Protein AF-0000000084548505 (afdb_homodimer)

Structure (mmCIF, N/CA/C/O backbone):
data_AF-0000000084548505-model_v1
#
loop_
_entity.id
_entity.type
_entity.pdbx_description
1 polymer 'Uncharacterized protein'
#
loop_
_atom_site.group_PDB
_atom_site.id
_atom_site.type_symbol
_atom_site.label_atom_id
_atom_site.label_alt_id
_atom_site.label_comp_id
_atom_site.label_asym_id
_atom_site.label_entity_id
_atom_site.label_seq_id
_atom_site.pdbx_PDB_ins_code
_atom_site.Cartn_x
_atom_site.Cartn_y
_atom_site.Cartn_z
_atom_site.occupancy
_atom_site.B_iso_or_equiv
_atom_site.auth_seq_id
_atom_site.auth_comp_id
_atom_site.auth_asym_id
_atom_site.auth_atom_id
_atom_site.pdbx_PDB_model_num
ATOM 1 N N . MET A 1 1 ? -18.328 -6.297 -13.156 1 66.75 1 MET A N 1
ATOM 2 C CA . MET A 1 1 ? -18.672 -6.797 -11.828 1 66.75 1 MET A CA 1
ATOM 3 C C . MET A 1 1 ? -17.453 -7.422 -11.156 1 66.75 1 MET A C 1
ATOM 5 O O . MET A 1 1 ? -16.625 -8.047 -11.812 1 66.75 1 MET A O 1
ATOM 9 N N . LYS A 1 2 ? -17.312 -7.191 -9.812 1 78.69 2 LYS A N 1
ATOM 10 C CA . LYS A 1 2 ? -16.234 -7.789 -9.008 1 78.69 2 LYS A CA 1
ATOM 11 C C . LYS A 1 2 ? -16.438 -9.297 -8.859 1 78.69 2 LYS A C 1
ATOM 13 O O . LYS A 1 2 ? -17.562 -9.758 -8.664 1 78.69 2 LYS A O 1
ATOM 18 N N . PRO A 1 3 ? -15.281 -10.008 -9.07 1 87.12 3 PRO A N 1
ATOM 19 C CA . PRO A 1 3 ? -15.414 -11.445 -8.828 1 87.12 3 PRO A CA 1
ATOM 20 C C . PRO A 1 3 ? -15.727 -11.766 -7.367 1 87.12 3 PRO A C 1
ATOM 22 O O . PRO A 1 3 ? -15.414 -10.977 -6.477 1 87.12 3 PRO A O 1
ATOM 25 N N . THR A 1 4 ? -16.391 -12.867 -7.176 1 84.88 4 THR A N 1
ATOM 26 C CA . THR A 1 4 ? -16.609 -13.359 -5.82 1 84.88 4 THR A CA 1
ATOM 27 C C . THR A 1 4 ? -15.406 -14.172 -5.348 1 84.88 4 THR A C 1
ATOM 29 O O . THR A 1 4 ? -14.578 -14.602 -6.16 1 84.88 4 THR A O 1
ATOM 32 N N . GLU A 1 5 ? -15.344 -14.242 -3.975 1 81.75 5 GLU A N 1
ATOM 33 C CA . GLU A 1 5 ? -14.305 -15.094 -3.398 1 81.75 5 GLU A CA 1
ATOM 34 C C . GLU A 1 5 ? -14.336 -16.5 -4.004 1 81.75 5 GLU A C 1
ATOM 36 O O . GLU A 1 5 ? -13.297 -17.047 -4.344 1 81.75 5 GLU A O 1
ATOM 41 N N . LYS A 1 6 ? -15.453 -1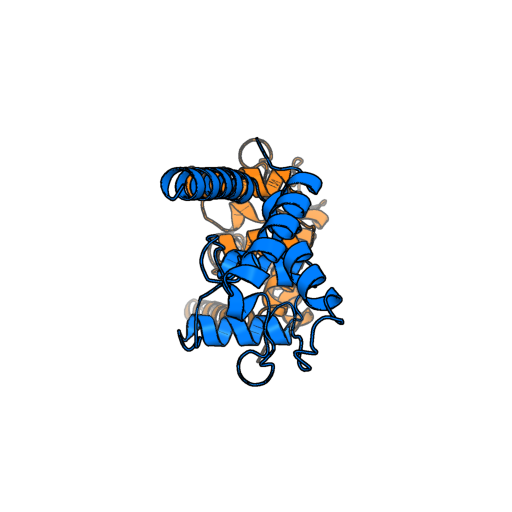7.031 -4.18 1 84.88 6 LYS A N 1
ATOM 42 C CA . LYS A 1 6 ? -15.625 -18.375 -4.715 1 84.88 6 LYS A CA 1
ATOM 43 C C . LYS A 1 6 ? -15.133 -18.469 -6.156 1 84.88 6 LYS A C 1
ATOM 45 O O . LYS A 1 6 ? -14.531 -19.469 -6.555 1 84.88 6 LYS A O 1
ATOM 50 N N . GLN A 1 7 ? -15.383 -17.438 -6.934 1 85.69 7 GLN A N 1
ATOM 51 C CA . GLN A 1 7 ? -14.938 -17.422 -8.32 1 85.69 7 GLN A CA 1
ATOM 52 C C . GLN A 1 7 ? -13.414 -17.438 -8.414 1 85.69 7 GLN A C 1
ATOM 54 O O . GLN A 1 7 ? -12.852 -18.125 -9.266 1 85.69 7 GLN A O 1
ATOM 59 N N . ILE A 1 8 ? -12.844 -16.641 -7.543 1 80.31 8 ILE A N 1
ATOM 60 C CA . ILE A 1 8 ? -11.391 -16.609 -7.527 1 80.31 8 ILE A CA 1
ATOM 61 C C . ILE A 1 8 ? -10.844 -17.969 -7.109 1 80.31 8 ILE A C 1
ATOM 63 O O . ILE A 1 8 ? -9.961 -18.516 -7.77 1 80.31 8 ILE A O 1
ATOM 67 N N . GLN A 1 9 ? -11.422 -18.531 -6.043 1 77.56 9 GLN A N 1
ATOM 68 C CA . GLN A 1 9 ? -10.984 -19.828 -5.551 1 77.56 9 GLN A CA 1
ATOM 69 C C . GLN A 1 9 ? -11.164 -20.906 -6.617 1 77.56 9 GLN A C 1
ATOM 71 O O . GLN A 1 9 ? -10.273 -21.75 -6.812 1 77.56 9 GLN A O 1
ATOM 76 N N . ASP A 1 10 ? -12.25 -20.906 -7.223 1 82.62 10 ASP A N 1
ATOM 77 C CA . ASP A 1 10 ? -12.531 -21.875 -8.266 1 82.62 10 ASP A CA 1
ATOM 78 C C . ASP A 1 10 ? -11.523 -21.781 -9.406 1 82.62 10 ASP A C 1
ATOM 80 O O . ASP A 1 10 ? -11.008 -22.781 -9.883 1 82.62 10 ASP A O 1
ATOM 84 N N . PHE A 1 11 ? -11.312 -20.594 -9.805 1 79.19 11 PHE A N 1
ATOM 85 C CA . PHE A 1 11 ? -10.383 -20.359 -10.906 1 79.19 11 PHE A CA 1
ATOM 86 C C . PHE A 1 11 ? -8.984 -20.828 -10.531 1 79.19 11 PHE A C 1
ATOM 88 O O . PHE A 1 11 ? -8.312 -21.484 -11.336 1 79.19 11 PHE A O 1
ATOM 95 N N . VAL A 1 12 ? -8.586 -20.5 -9.391 1 72.44 12 VAL A N 1
ATOM 96 C CA . VAL A 1 12 ? -7.258 -20.875 -8.922 1 72.44 12 VAL A CA 1
ATOM 97 C C . VAL A 1 12 ? -7.145 -22.406 -8.852 1 72.44 12 VAL A C 1
ATOM 99 O O . VAL A 1 12 ? -6.117 -22.969 -9.227 1 72.44 12 VAL A O 1
ATOM 102 N N . THR A 1 13 ? -8.164 -23.016 -8.305 1 74.31 13 THR A N 1
ATOM 103 C CA . THR A 1 13 ? -8.18 -24.469 -8.227 1 74.31 13 THR A CA 1
ATOM 104 C C . THR A 1 13 ? -8.07 -25.094 -9.617 1 74.31 13 THR A C 1
ATOM 106 O O . THR A 1 13 ? -7.281 -26.016 -9.828 1 74.31 13 THR A O 1
ATOM 109 N N . GLU A 1 14 ? -8.82 -24.609 -10.469 1 74.94 14 GLU A N 1
ATOM 110 C CA . GLU A 1 14 ? -8.789 -25.094 -11.844 1 74.94 14 GLU A CA 1
ATOM 111 C C . GLU A 1 14 ? -7.426 -24.859 -12.484 1 74.94 14 GLU A C 1
ATOM 113 O O . GLU A 1 14 ? -6.898 -25.734 -13.172 1 74.94 14 GLU A O 1
ATOM 118 N N . TRP A 1 15 ? -6.996 -23.781 -12.25 1 70.44 15 TRP A N 1
ATOM 119 C CA . TRP A 1 15 ? -5.707 -23.422 -12.828 1 70.44 15 TRP A CA 1
ATOM 120 C C . TRP A 1 15 ? -4.586 -24.266 -12.242 1 70.44 15 TRP A C 1
ATOM 122 O O . TRP A 1 15 ? -3.664 -24.672 -12.953 1 70.44 15 TRP A O 1
ATOM 132 N N . ARG A 1 16 ? -4.59 -24.438 -10.969 1 70.06 16 ARG A N 1
ATOM 133 C CA . ARG A 1 16 ? -3.604 -25.297 -10.328 1 70.06 16 ARG A CA 1
ATOM 134 C C . ARG A 1 16 ? -3.564 -26.672 -10.992 1 70.06 16 ARG A C 1
ATOM 136 O O . ARG A 1 16 ? -2.49 -27.25 -11.172 1 70.06 16 ARG A O 1
ATOM 143 N N . GLU A 1 17 ? -4.707 -27.094 -11.234 1 70.31 17 GLU A N 1
ATOM 144 C CA . GLU A 1 17 ? -4.789 -28.391 -11.914 1 70.31 17 GLU A CA 1
ATOM 145 C C . GLU A 1 17 ? -4.125 -28.344 -13.281 1 70.31 17 GLU A C 1
ATOM 147 O O . GLU A 1 17 ? -3.395 -29.25 -13.664 1 70.31 17 GLU A O 1
ATOM 152 N N . THR A 1 18 ? -4.352 -27.219 -13.922 1 69.12 18 THR A N 1
ATOM 153 C CA . THR A 1 18 ? -3.75 -27.031 -15.242 1 69.12 18 THR A CA 1
ATOM 154 C C . THR A 1 18 ? -2.244 -26.812 -15.117 1 69.12 18 THR A C 1
ATOM 156 O O . THR A 1 18 ? -1.473 -27.328 -15.938 1 69.12 18 THR A O 1
ATOM 159 N N . GLU A 1 19 ? -1.88 -26.047 -14.133 1 63.81 19 GLU A N 1
ATOM 160 C CA . GLU A 1 19 ? -0.465 -25.812 -13.867 1 63.81 19 GLU A CA 1
ATOM 161 C C . GLU A 1 19 ? 0.286 -27.125 -13.641 1 63.81 19 GLU A C 1
ATOM 163 O O . GLU A 1 19 ? 1.412 -27.281 -14.109 1 63.81 19 GLU A O 1
ATOM 168 N N . ARG A 1 20 ? -0.275 -27.859 -12.812 1 62.19 20 ARG A N 1
ATOM 169 C CA . ARG A 1 20 ? 0.33 -29.172 -12.547 1 62.19 20 ARG A CA 1
ATOM 170 C C . ARG A 1 20 ? 0.576 -29.938 -13.844 1 62.19 20 ARG A C 1
ATOM 172 O O . ARG A 1 20 ? 1.588 -30.625 -13.977 1 62.19 20 ARG A O 1
ATOM 179 N N . GLU A 1 21 ? -0.29 -29.578 -14.758 1 61.72 21 GLU A N 1
ATOM 180 C CA . GLU A 1 21 ? -0.151 -30.281 -16.031 1 61.72 21 GLU A CA 1
ATOM 181 C C . GLU A 1 21 ? 0.824 -29.547 -16.953 1 61.72 21 GLU A C 1
ATOM 183 O O . GLU A 1 21 ? 1.624 -30.188 -17.641 1 61.72 21 GLU A O 1
ATOM 188 N N . LEU A 1 22 ? 0.765 -28.266 -16.906 1 62.84 22 LEU A N 1
ATOM 189 C CA . LEU A 1 22 ? 1.525 -27.484 -17.875 1 62.84 22 LEU A CA 1
ATOM 190 C C . LEU A 1 22 ? 2.801 -26.938 -17.25 1 62.84 22 LEU A C 1
ATOM 192 O O . LEU A 1 22 ? 3.732 -26.547 -17.953 1 62.84 22 LEU A O 1
ATOM 196 N N . GLY A 1 23 ? 2.922 -27.031 -15.914 1 61.12 23 GLY A N 1
ATOM 197 C CA . GLY A 1 23 ? 4.102 -26.562 -15.203 1 61.12 23 GLY A CA 1
ATOM 198 C C . GLY A 1 23 ? 4.152 -25.047 -15.07 1 61.12 23 GLY A C 1
ATOM 199 O O . GLY A 1 23 ? 5.215 -24.484 -14.812 1 61.12 23 GLY A O 1
ATOM 200 N N . GLU A 1 24 ? 3.08 -24.219 -15.406 1 62.66 24 GLU A N 1
ATOM 201 C CA . GLU A 1 24 ? 3.141 -22.766 -15.344 1 62.66 24 GLU A CA 1
ATOM 202 C C . GLU A 1 24 ? 2.252 -22.219 -14.234 1 62.66 24 GLU A C 1
ATOM 204 O O . GLU A 1 24 ? 1.06 -22.531 -14.18 1 62.66 24 GLU A O 1
ATOM 209 N N . SER A 1 25 ? 2.869 -21.516 -13.344 1 66.88 25 SER A N 1
ATOM 210 C CA . SER A 1 25 ? 2.15 -20.938 -12.211 1 66.88 25 SER A CA 1
ATOM 211 C C . SER A 1 25 ? 1.354 -19.703 -12.625 1 66.88 25 SER A C 1
ATOM 213 O O . SER A 1 25 ? 1.779 -18.953 -13.5 1 66.88 25 SER A O 1
ATOM 215 N N . ILE A 1 26 ? 0.119 -19.484 -12.117 1 68.12 26 ILE A N 1
ATOM 216 C CA . ILE A 1 26 ? -0.688 -18.297 -12.336 1 68.12 26 ILE A CA 1
ATOM 217 C C . ILE A 1 26 ? 0.106 -17.047 -11.938 1 68.12 26 ILE A C 1
ATOM 219 O O . ILE A 1 26 ? -0.141 -15.953 -12.445 1 68.12 26 ILE A O 1
ATOM 223 N N . LEU A 1 27 ? 1.048 -17.281 -11.094 1 69.5 27 LEU A N 1
ATOM 224 C CA . LEU A 1 27 ? 1.862 -16.188 -10.578 1 69.5 27 LEU A CA 1
ATOM 225 C C . LEU A 1 27 ? 3.031 -15.891 -11.516 1 69.5 27 LEU A C 1
ATOM 227 O O . LEU A 1 27 ? 3.742 -14.906 -11.328 1 69.5 27 LEU A O 1
ATOM 231 N N . ASP A 1 28 ? 3.16 -16.641 -12.633 1 68.12 28 ASP A N 1
ATOM 232 C CA . ASP A 1 28 ? 4.254 -16.469 -13.578 1 68.12 28 ASP A CA 1
ATOM 233 C C . ASP A 1 28 ? 3.939 -15.352 -14.578 1 68.12 28 ASP A C 1
ATOM 235 O O . ASP A 1 28 ? 3.986 -15.57 -15.789 1 68.12 28 ASP A O 1
ATOM 239 N N . GLY A 1 29 ? 3.578 -14.172 -13.984 1 61.53 29 GLY A N 1
ATOM 240 C CA . GLY A 1 29 ? 3.461 -12.992 -14.82 1 61.53 29 GLY A CA 1
ATOM 241 C C . GLY A 1 29 ? 2.148 -12.93 -15.578 1 61.53 29 GLY A C 1
ATOM 242 O O . GLY A 1 29 ? 1.938 -12.031 -16.391 1 61.53 29 GLY A O 1
ATOM 243 N N . ARG A 1 30 ? 1.314 -13.773 -15.289 1 66.62 30 ARG A N 1
ATOM 244 C CA . ARG A 1 30 ? 0.085 -13.805 -16.078 1 66.62 30 ARG A CA 1
ATOM 245 C C . ARG A 1 30 ? -0.927 -12.789 -15.547 1 66.62 30 ARG A C 1
ATOM 247 O O . ARG A 1 30 ? -1.637 -12.148 -16.328 1 66.62 30 ARG A O 1
ATOM 254 N N . PHE A 1 31 ? -1.004 -12.664 -14.328 1 73.5 31 PHE A N 1
ATOM 255 C CA . PHE A 1 31 ? -1.922 -11.664 -13.805 1 73.5 31 PHE A CA 1
ATOM 256 C C . PHE A 1 31 ? -1.166 -10.414 -13.367 1 73.5 31 PHE A C 1
ATOM 258 O O . PHE A 1 31 ? -0.229 -10.492 -12.57 1 73.5 31 PHE A O 1
ATOM 265 N N . PRO A 1 32 ? -1.488 -9.344 -13.969 1 76.12 32 PRO A N 1
ATOM 266 C CA . PRO A 1 32 ? -0.736 -8.125 -13.672 1 76.12 32 PRO A CA 1
ATOM 267 C C . PRO A 1 32 ? -1.049 -7.566 -12.289 1 76.12 32 PRO A C 1
ATOM 269 O O . PRO A 1 32 ? -2.072 -6.902 -12.102 1 76.12 32 PRO A O 1
ATOM 272 N N . LEU A 1 33 ? -0.28 -7.934 -11.367 1 84.12 33 LEU A N 1
ATOM 273 C CA . LEU A 1 33 ? -0.267 -7.305 -10.055 1 84.12 33 LEU A CA 1
ATOM 274 C C . LEU A 1 33 ? 0.769 -6.188 -9.992 1 84.12 33 LEU A C 1
ATOM 276 O O . LEU A 1 33 ? 1.913 -6.375 -10.414 1 84.12 33 LEU A O 1
ATOM 280 N N . ASN A 1 34 ? 0.367 -4.992 -9.711 1 87.25 34 ASN A N 1
ATOM 281 C CA . ASN A 1 34 ? 1.373 -3.971 -9.438 1 87.25 34 ASN A CA 1
ATOM 282 C 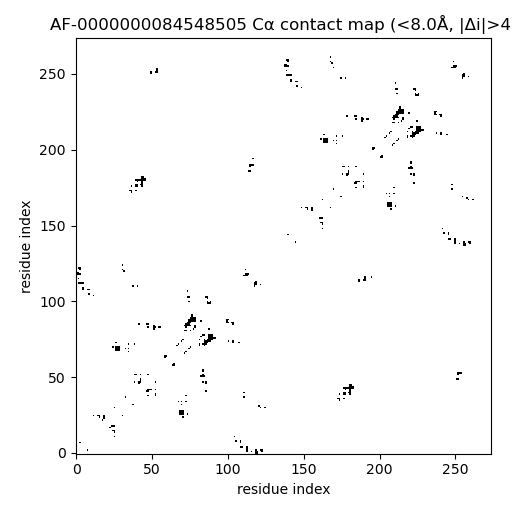C . ASN A 1 34 ? 2.145 -4.273 -8.156 1 87.25 34 ASN A C 1
ATOM 284 O O . ASN A 1 34 ? 1.564 -4.316 -7.07 1 87.25 34 ASN A O 1
ATOM 288 N N . PRO A 1 35 ? 3.404 -4.52 -8.336 1 88.75 35 PRO A N 1
ATOM 289 C CA . PRO A 1 35 ? 4.16 -4.973 -7.164 1 88.75 35 PRO A CA 1
ATOM 290 C C . PRO A 1 35 ? 4.105 -3.982 -6.004 1 88.75 35 PRO A C 1
ATOM 292 O O . PRO A 1 35 ? 3.963 -4.387 -4.848 1 88.75 35 PRO A O 1
ATOM 295 N N . GLN A 1 36 ? 4.191 -2.719 -6.273 1 90.69 36 GLN A N 1
ATOM 296 C CA . GLN A 1 36 ? 4.207 -1.722 -5.207 1 90.69 36 GLN A CA 1
ATOM 297 C C . GLN A 1 36 ? 2.875 -1.688 -4.465 1 90.69 36 GLN A C 1
ATOM 299 O O . GLN A 1 36 ? 2.846 -1.671 -3.232 1 90.69 36 GLN A O 1
ATOM 304 N N . THR A 1 37 ? 1.812 -1.652 -5.184 1 93.06 37 THR A N 1
ATOM 305 C CA . THR A 1 37 ? 0.486 -1.632 -4.578 1 93.06 37 THR A CA 1
ATOM 306 C C . THR A 1 37 ? 0.24 -2.902 -3.771 1 93.06 37 THR A C 1
ATOM 308 O O . THR A 1 37 ? -0.223 -2.84 -2.631 1 93.06 37 THR A O 1
ATOM 311 N N . PHE A 1 38 ? 0.598 -3.992 -4.32 1 94.06 38 PHE A N 1
ATOM 312 C CA . PHE A 1 38 ? 0.358 -5.277 -3.678 1 94.06 38 PHE A CA 1
ATOM 313 C C . PHE A 1 38 ? 1.192 -5.414 -2.41 1 94.06 38 PHE A C 1
ATOM 315 O O . PHE A 1 38 ? 0.665 -5.746 -1.347 1 94.06 38 PHE A O 1
ATOM 322 N N . MET A 1 39 ? 2.488 -5.109 -2.527 1 95 39 MET A N 1
ATOM 323 C CA . MET A 1 39 ? 3.383 -5.266 -1.383 1 95 39 MET A CA 1
ATOM 324 C C . MET A 1 39 ? 3.023 -4.285 -0.274 1 95 39 MET A C 1
ATOM 326 O O . MET A 1 39 ? 3.092 -4.621 0.909 1 95 39 MET A O 1
ATOM 330 N N . THR A 1 40 ? 2.645 -3.092 -0.663 1 96.62 40 THR A N 1
ATOM 331 C CA . THR A 1 40 ? 2.221 -2.113 0.333 1 96.62 40 THR A CA 1
ATOM 332 C C . THR A 1 40 ? 0.948 -2.576 1.036 1 96.62 40 THR A C 1
ATOM 334 O O . THR A 1 40 ? 0.826 -2.451 2.256 1 96.62 40 THR A O 1
ATOM 337 N N . TRP A 1 41 ? 0.008 -3.059 0.25 1 97.19 41 TRP A N 1
ATOM 338 C CA . TRP A 1 41 ? -1.229 -3.586 0.819 1 97.19 41 TRP A CA 1
ATOM 339 C C . TRP A 1 41 ? -0.94 -4.746 1.767 1 97.19 41 TRP A C 1
ATOM 341 O O . TRP A 1 41 ? -1.479 -4.801 2.875 1 97.19 41 TRP A O 1
ATOM 351 N N . CYS A 1 42 ? -0.096 -5.648 1.417 1 97.38 42 CYS A N 1
ATOM 352 C CA . CYS A 1 42 ? 0.287 -6.777 2.256 1 97.38 42 CYS A CA 1
ATOM 353 C C . CYS A 1 42 ? 0.905 -6.301 3.564 1 97.38 42 CYS A C 1
ATOM 355 O O . CYS A 1 42 ? 0.657 -6.883 4.621 1 97.38 42 CYS A O 1
ATOM 357 N N . PHE A 1 43 ? 1.745 -5.312 3.428 1 97.88 43 PHE A N 1
ATOM 358 C CA . PHE A 1 43 ? 2.363 -4.734 4.613 1 97.88 43 PHE A CA 1
ATOM 359 C C . PHE A 1 43 ? 1.307 -4.133 5.535 1 97.88 43 PHE A C 1
ATOM 361 O O . PHE A 1 43 ? 1.298 -4.406 6.738 1 97.88 43 PHE A O 1
ATOM 368 N N . GLY A 1 44 ? 0.402 -3.369 4.984 1 97.06 44 GLY A N 1
ATOM 369 C CA . GLY A 1 44 ? -0.694 -2.811 5.762 1 97.06 44 GLY A CA 1
ATOM 370 C C . GLY A 1 44 ? -1.546 -3.867 6.438 1 97.06 44 GLY A C 1
ATOM 371 O O . GLY A 1 44 ? -1.933 -3.711 7.598 1 97.06 44 GLY A O 1
ATOM 372 N N . ARG A 1 45 ? -1.773 -4.977 5.781 1 96.94 45 ARG A N 1
ATOM 373 C CA . ARG A 1 45 ? -2.641 -6.047 6.273 1 96.94 45 ARG A CA 1
ATOM 374 C C . ARG A 1 45 ? -1.923 -6.902 7.309 1 96.94 45 ARG A C 1
ATOM 376 O O . ARG A 1 45 ? -2.551 -7.711 7.996 1 96.94 45 ARG A O 1
ATOM 383 N N . GLY A 1 46 ? -0.652 -6.75 7.352 1 96.5 46 GLY A N 1
ATOM 384 C CA . GLY A 1 46 ? 0.127 -7.539 8.297 1 96.5 46 GLY A CA 1
ATOM 385 C C . GLY A 1 46 ? 0.609 -8.852 7.715 1 96.5 46 GLY A C 1
ATOM 386 O O . GLY A 1 46 ? 1.123 -9.711 8.438 1 96.5 46 GLY A O 1
ATOM 387 N N . TYR A 1 47 ? 0.5 -9.039 6.391 1 96.69 47 TYR A N 1
ATOM 388 C CA . TYR A 1 47 ? 1.031 -10.227 5.738 1 96.69 47 TYR A CA 1
ATOM 389 C C . TYR A 1 47 ? 2.547 -10.141 5.598 1 96.69 47 TYR A C 1
ATOM 391 O O . TYR A 1 47 ? 3.219 -11.164 5.426 1 96.69 47 TYR A O 1
ATOM 399 N N . LEU A 1 48 ? 3.047 -8.914 5.637 1 96.5 48 LEU A N 1
ATOM 400 C CA . LEU A 1 48 ? 4.48 -8.633 5.664 1 96.5 48 LEU A CA 1
ATOM 401 C C . LEU A 1 48 ? 4.867 -7.906 6.945 1 96.5 48 LEU A C 1
ATOM 403 O O . LEU A 1 48 ? 4.148 -7.012 7.398 1 96.5 48 LEU A O 1
ATOM 407 N N . THR A 1 49 ? 6.004 -8.336 7.469 1 95.44 49 THR A N 1
ATOM 408 C CA . THR A 1 49 ? 6.57 -7.555 8.562 1 95.44 49 THR A CA 1
ATOM 409 C C . THR A 1 49 ? 7.223 -6.277 8.047 1 95.44 49 THR A C 1
ATOM 411 O O . THR A 1 49 ? 7.48 -6.152 6.844 1 95.44 49 THR A O 1
ATOM 414 N N . GLY A 1 50 ? 7.477 -5.371 8.969 1 95.06 50 GLY A N 1
ATOM 415 C CA . GLY A 1 50 ? 8.195 -4.16 8.602 1 95.06 50 GLY A CA 1
ATOM 416 C C . GLY A 1 50 ? 9.547 -4.434 7.98 1 95.06 50 GLY A C 1
ATOM 417 O O . GLY A 1 50 ? 9.93 -3.783 7.008 1 95.06 50 GLY A O 1
ATOM 418 N N . ASP A 1 51 ? 10.25 -5.406 8.531 1 94.44 51 ASP A N 1
ATOM 419 C CA . ASP A 1 51 ? 11.57 -5.754 8.016 1 94.44 51 ASP A CA 1
ATOM 420 C C . ASP A 1 51 ? 11.477 -6.285 6.582 1 94.44 51 ASP A C 1
ATOM 422 O O . ASP A 1 51 ? 12.266 -5.895 5.719 1 94.44 51 ASP A O 1
ATOM 426 N N . GLN A 1 52 ? 10.523 -7.156 6.324 1 93.56 52 GLN A N 1
ATOM 427 C CA . GLN A 1 52 ? 10.32 -7.695 4.984 1 93.56 52 GLN A CA 1
ATOM 428 C C . GLN A 1 52 ? 9.992 -6.586 3.99 1 93.56 52 GLN A C 1
ATOM 430 O O . GLN A 1 52 ? 10.625 -6.484 2.936 1 93.56 52 GLN A O 1
ATOM 435 N N . TYR A 1 53 ? 9.062 -5.762 4.363 1 96.06 53 TYR A N 1
ATOM 436 C CA . TYR A 1 53 ? 8.617 -4.703 3.465 1 96.06 53 TYR A CA 1
ATOM 437 C C . TYR A 1 53 ? 9.742 -3.709 3.195 1 96.06 53 TYR A C 1
ATOM 439 O O . TYR A 1 53 ? 9.953 -3.303 2.051 1 96.06 53 TYR A O 1
ATOM 447 N N . ASN A 1 54 ? 10.445 -3.322 4.207 1 95.31 54 ASN A N 1
ATOM 448 C CA . ASN A 1 54 ? 11.523 -2.357 4.031 1 95.31 54 ASN A CA 1
ATOM 449 C C . ASN A 1 54 ? 12.664 -2.938 3.197 1 95.31 54 ASN A C 1
ATOM 451 O O . ASN A 1 54 ? 13.289 -2.227 2.406 1 95.31 54 ASN A O 1
ATOM 455 N N . ALA A 1 55 ? 12.938 -4.184 3.359 1 91.75 55 ALA A N 1
ATOM 456 C CA . ALA A 1 55 ? 13.922 -4.844 2.508 1 91.75 55 ALA A CA 1
ATOM 457 C C . ALA A 1 55 ? 13.484 -4.828 1.048 1 91.75 55 ALA A C 1
ATOM 459 O O . ALA A 1 55 ? 14.289 -4.555 0.153 1 91.75 55 ALA A O 1
ATOM 460 N N . TRP A 1 56 ? 12.234 -5.141 0.848 1 92.19 56 TRP A N 1
ATOM 461 C CA . TRP A 1 56 ? 11.688 -5.133 -0.507 1 92.19 56 TRP A CA 1
ATOM 462 C C . TRP A 1 56 ? 11.789 -3.74 -1.122 1 92.19 56 TRP A C 1
ATOM 464 O O . TRP A 1 56 ? 12.203 -3.59 -2.273 1 92.19 56 TRP A O 1
ATOM 474 N N . VAL A 1 57 ? 11.359 -2.68 -0.371 1 92.25 57 VAL A N 1
ATOM 475 C CA . VAL A 1 57 ? 11.383 -1.301 -0.846 1 92.25 57 VAL A CA 1
ATOM 476 C C . VAL A 1 57 ? 12.805 -0.916 -1.251 1 92.25 57 VAL A C 1
ATOM 478 O O . VAL A 1 57 ? 13.008 -0.276 -2.285 1 92.25 57 VAL A O 1
ATOM 481 N N . ALA A 1 58 ? 13.703 -1.29 -0.435 1 89.81 58 ALA A N 1
ATOM 482 C CA . ALA A 1 58 ? 15.102 -0.979 -0.73 1 89.81 58 ALA A CA 1
ATOM 483 C C . ALA A 1 58 ? 15.531 -1.588 -2.061 1 89.81 58 ALA A C 1
ATOM 485 O O . ALA A 1 58 ? 16.094 -0.898 -2.916 1 89.81 58 ALA A O 1
ATOM 486 N N . ASP A 1 59 ? 15.234 -2.828 -2.289 1 87.69 59 ASP A N 1
ATOM 487 C CA . ASP A 1 59 ? 15.617 -3.52 -3.518 1 87.69 59 ASP A CA 1
ATOM 488 C C . ASP A 1 59 ? 14.82 -2.996 -4.711 1 87.69 59 ASP A C 1
ATOM 490 O O . ASP A 1 59 ? 15.359 -2.879 -5.816 1 87.69 59 ASP A O 1
ATOM 494 N N . TYR A 1 60 ? 13.547 -2.697 -4.441 1 86.5 60 TYR A N 1
ATOM 495 C CA . TYR A 1 60 ? 12.68 -2.168 -5.488 1 86.5 60 TYR A CA 1
ATOM 496 C C . TYR A 1 60 ? 13.188 -0.818 -5.984 1 86.5 60 TYR A C 1
ATOM 498 O O . TYR A 1 60 ? 13.258 -0.58 -7.191 1 86.5 60 TYR A O 1
ATOM 506 N N . ARG A 1 61 ? 13.547 -0.029 -5.07 1 83.94 61 ARG A N 1
ATOM 507 C CA . ARG A 1 61 ? 14.023 1.312 -5.395 1 83.94 61 ARG A CA 1
ATOM 508 C C . ARG A 1 61 ? 15.367 1.254 -6.113 1 83.94 61 ARG A C 1
ATOM 510 O O . ARG A 1 61 ? 15.633 2.061 -7.004 1 83.94 61 ARG A O 1
ATOM 517 N N . MET A 1 62 ? 16.109 0.292 -5.703 1 82.62 62 MET A N 1
ATOM 518 C CA . MET A 1 62 ? 17.438 0.169 -6.281 1 82.62 62 MET A CA 1
ATOM 519 C C . MET A 1 62 ? 17.406 -0.656 -7.562 1 82.62 62 MET A C 1
ATOM 521 O O . MET A 1 62 ? 18.438 -0.811 -8.234 1 82.62 62 MET A O 1
ATOM 525 N N . GLN A 1 63 ? 16.156 -1.134 -7.934 1 77.94 63 GLN A N 1
ATOM 526 C CA . GLN A 1 63 ? 15.984 -1.957 -9.125 1 77.94 63 GLN A CA 1
ATOM 527 C C . GLN A 1 63 ? 16.906 -3.176 -9.094 1 77.94 63 GLN A C 1
ATOM 529 O O . GLN A 1 63 ? 17.531 -3.512 -10.094 1 77.94 63 GLN A O 1
ATOM 534 N N . THR A 1 64 ? 17.125 -3.701 -7.977 1 75.06 64 THR A N 1
ATOM 535 C CA . THR A 1 64 ? 18 -4.855 -7.801 1 75.06 64 THR A CA 1
ATOM 536 C C . THR A 1 64 ? 17.188 -6.129 -7.613 1 75.06 64 THR A C 1
ATOM 538 O O . THR A 1 64 ? 17.734 -7.184 -7.285 1 75.06 64 THR A O 1
ATOM 541 N N . LEU A 1 65 ? 15.961 -5.973 -7.855 1 68.75 65 LEU A N 1
ATOM 542 C CA . LEU A 1 65 ? 15.117 -7.16 -7.762 1 68.75 65 LEU A CA 1
ATOM 543 C C . LEU A 1 65 ? 15.461 -8.156 -8.867 1 68.75 65 LEU A C 1
ATOM 545 O O . LEU A 1 65 ? 15.742 -7.762 -10 1 68.75 65 LEU A O 1
ATOM 549 N N . GLU A 1 66 ? 15.711 -9.422 -8.422 1 64.75 66 GLU A N 1
ATOM 550 C CA . GLU A 1 66 ? 16 -10.438 -9.438 1 64.75 66 GLU A CA 1
ATOM 551 C C . GLU A 1 66 ? 14.906 -10.484 -10.5 1 64.75 66 GLU A C 1
ATOM 553 O O . GLU A 1 66 ? 15.195 -10.633 -11.688 1 64.75 66 GLU A O 1
ATOM 558 N N . ALA A 1 67 ? 13.641 -10.375 -10.055 1 61.62 67 ALA A N 1
ATOM 559 C CA . ALA A 1 67 ? 12.484 -10.328 -10.945 1 61.62 67 ALA A CA 1
ATOM 560 C C . ALA A 1 67 ? 11.336 -9.547 -10.312 1 61.62 67 ALA A C 1
ATOM 562 O O . ALA A 1 67 ? 11.266 -9.414 -9.086 1 61.62 67 ALA A O 1
ATOM 563 N N . THR A 1 68 ? 10.703 -8.93 -11.203 1 60.06 68 THR A N 1
ATOM 564 C CA . THR A 1 68 ? 9.539 -8.203 -10.727 1 60.06 68 THR A CA 1
ATOM 565 C C . THR A 1 68 ? 8.266 -9.016 -10.945 1 60.06 68 THR A C 1
ATOM 567 O O . THR A 1 68 ? 7.156 -8.5 -10.805 1 60.06 68 THR A O 1
ATOM 570 N N . ASP A 1 69 ? 8.562 -10.273 -11.281 1 63.88 69 ASP A N 1
ATOM 571 C CA . ASP A 1 69 ? 7.41 -11.141 -11.516 1 63.88 69 ASP A CA 1
ATOM 572 C C . ASP A 1 69 ? 6.75 -11.547 -10.195 1 63.88 69 ASP A C 1
ATOM 574 O O . ASP A 1 69 ? 7.422 -11.656 -9.164 1 63.88 69 ASP A O 1
ATOM 578 N N . GLU A 1 70 ? 5.484 -11.648 -10.234 1 64.06 70 GLU A N 1
ATOM 579 C CA . GLU A 1 70 ? 4.648 -11.922 -9.07 1 64.06 70 GLU A CA 1
ATOM 580 C C . GLU A 1 70 ? 5.121 -13.164 -8.328 1 64.06 70 GLU A C 1
ATOM 582 O O . GLU A 1 70 ? 5.004 -13.25 -7.102 1 64.06 70 GLU A O 1
ATOM 587 N N . ASN A 1 71 ? 5.691 -14.086 -9.07 1 60.81 71 ASN A N 1
ATOM 588 C CA . ASN A 1 71 ? 6.16 -15.32 -8.461 1 60.81 71 ASN A CA 1
ATOM 589 C C . ASN A 1 71 ? 7.312 -15.07 -7.488 1 60.81 71 ASN A C 1
ATOM 591 O O . ASN A 1 71 ? 7.59 -15.898 -6.617 1 60.81 71 ASN A O 1
ATOM 595 N N . TYR A 1 72 ? 7.84 -13.938 -7.637 1 69.25 72 TYR A N 1
ATOM 596 C CA . TYR A 1 72 ? 8.977 -13.672 -6.762 1 69.25 72 TYR A CA 1
ATOM 597 C C . TYR A 1 72 ? 8.531 -12.969 -5.488 1 69.25 72 TYR A C 1
ATOM 599 O O . TYR A 1 72 ? 9.016 -13.281 -4.398 1 69.25 72 TYR A O 1
ATOM 607 N N . PHE A 1 73 ? 7.516 -12.258 -5.586 1 82.12 73 PHE A N 1
ATOM 608 C CA . PHE A 1 73 ? 7.227 -11.516 -4.363 1 82.12 73 PHE A CA 1
ATOM 609 C C . PHE A 1 73 ? 5.984 -12.07 -3.678 1 82.12 73 PHE A C 1
ATOM 611 O O . PHE A 1 73 ? 5.734 -11.781 -2.504 1 82.12 73 PHE A O 1
ATOM 618 N N . VAL A 1 74 ? 5.285 -12.969 -4.371 1 87.75 74 VAL A N 1
ATOM 619 C CA . VAL A 1 74 ? 4.102 -13.539 -3.738 1 87.75 74 VAL A CA 1
ATOM 620 C C . VAL A 1 74 ? 4.473 -14.836 -3.018 1 87.75 74 VAL A C 1
ATOM 622 O O . VAL A 1 74 ? 4.121 -15.023 -1.853 1 87.75 74 VAL A O 1
ATOM 625 N N . TYR A 1 75 ? 5.117 -15.742 -3.754 1 86 75 TYR A N 1
ATOM 626 C CA . TYR A 1 75 ? 5.422 -17.078 -3.271 1 86 75 TYR A CA 1
ATOM 627 C C . TYR A 1 75 ? 6.801 -17.531 -3.742 1 86 75 TYR A C 1
ATOM 629 O O . TYR A 1 75 ? 7.109 -17.453 -4.934 1 86 75 TYR A O 1
ATOM 637 N N . THR A 1 76 ? 7.602 -17.938 -2.734 1 83.81 76 THR A N 1
ATOM 638 C CA . THR A 1 76 ? 8.93 -18.406 -3.125 1 83.81 76 THR A CA 1
ATOM 639 C C . THR A 1 76 ? 9.367 -19.578 -2.246 1 83.81 76 THR A C 1
ATOM 641 O O . THR A 1 76 ? 8.906 -19.719 -1.109 1 83.81 76 THR A O 1
ATOM 644 N N . ASP A 1 77 ? 10.172 -20.453 -2.885 1 81.25 77 ASP A N 1
ATOM 645 C CA . ASP A 1 77 ? 10.836 -21.484 -2.098 1 81.25 77 ASP A CA 1
ATOM 646 C C . ASP A 1 77 ? 12.281 -21.078 -1.792 1 81.25 77 ASP A C 1
ATOM 648 O O . ASP A 1 77 ? 13.016 -21.844 -1.151 1 81.25 77 ASP A O 1
ATOM 652 N N . ASP A 1 78 ? 12.625 -19.953 -2.266 1 83.56 78 ASP A N 1
ATOM 653 C CA . ASP A 1 78 ? 13.992 -19.453 -2.078 1 83.56 78 ASP A CA 1
ATOM 654 C C . ASP A 1 78 ? 14.023 -18.281 -1.106 1 83.56 78 ASP A C 1
ATOM 656 O O . ASP A 1 78 ? 14.156 -17.125 -1.524 1 83.56 78 ASP A O 1
ATOM 660 N N . ALA A 1 79 ? 14.062 -18.594 0.138 1 83.88 79 ALA A N 1
ATOM 661 C CA . ALA A 1 79 ? 14.023 -17.578 1.188 1 83.88 79 ALA A CA 1
ATOM 662 C C . ALA A 1 79 ? 15.305 -16.75 1.196 1 83.88 79 ALA A C 1
ATOM 664 O O . ALA A 1 79 ? 15.289 -15.594 1.615 1 83.88 79 ALA A O 1
ATOM 665 N N . GLU A 1 80 ? 16.391 -17.266 0.739 1 84.12 80 GLU A N 1
ATOM 666 C CA . GLU A 1 80 ? 17.672 -16.578 0.76 1 84.12 80 GLU A CA 1
ATOM 667 C C . GLU A 1 80 ? 17.703 -15.461 -0.285 1 84.12 80 GLU A C 1
ATOM 669 O O . GLU A 1 80 ? 18.141 -14.344 0.005 1 84.12 80 GLU A O 1
ATOM 674 N N . SER A 1 81 ? 17.219 -15.766 -1.435 1 83.94 81 SER A N 1
ATOM 675 C CA . SER A 1 81 ? 17.266 -14.82 -2.543 1 83.94 81 SER A CA 1
ATOM 676 C C . SER A 1 81 ? 16.109 -13.828 -2.482 1 83.94 81 SER A C 1
ATOM 678 O O . SER A 1 81 ? 16.234 -12.695 -2.953 1 83.94 81 SER A O 1
ATOM 680 N N . VAL A 1 82 ? 14.992 -14.305 -1.904 1 85.94 82 VAL A N 1
ATOM 681 C CA . VAL A 1 82 ? 13.805 -13.461 -1.856 1 85.94 82 VAL A CA 1
ATOM 682 C C . VAL A 1 82 ? 13.227 -13.461 -0.442 1 85.94 82 VAL A C 1
ATOM 684 O O . VAL A 1 82 ? 12.117 -13.945 -0.217 1 85.94 82 VAL A O 1
ATOM 687 N N . PRO A 1 83 ? 13.891 -12.844 0.406 1 87.88 83 PRO A N 1
ATOM 688 C CA . PRO A 1 83 ? 13.508 -12.914 1.818 1 87.88 83 PRO A CA 1
ATOM 689 C C . PRO A 1 83 ? 12.242 -12.117 2.123 1 87.88 83 PRO A C 1
ATOM 691 O O . PRO A 1 83 ? 11.719 -12.188 3.238 1 87.88 83 PRO A O 1
ATOM 694 N N . TYR A 1 84 ? 11.672 -11.414 1.194 1 91.75 84 TYR A N 1
ATOM 695 C CA . TYR A 1 84 ? 10.531 -10.539 1.462 1 91.75 84 TYR A CA 1
ATOM 696 C C . TYR A 1 84 ? 9.281 -11.039 0.748 1 91.75 84 TYR A C 1
ATOM 698 O O . TYR A 1 84 ? 8.289 -10.312 0.641 1 91.75 84 TYR A O 1
ATOM 706 N N . ALA A 1 85 ? 9.375 -12.258 0.198 1 90.88 85 ALA A N 1
ATOM 707 C CA . ALA A 1 85 ? 8.156 -12.805 -0.398 1 90.88 85 ALA A CA 1
ATOM 708 C C . ALA A 1 85 ? 7.043 -12.922 0.636 1 90.88 85 ALA A C 1
ATOM 710 O O . ALA A 1 85 ? 7.305 -13.141 1.82 1 90.88 85 ALA A O 1
ATOM 711 N N . VAL A 1 86 ? 5.809 -12.797 0.201 1 93.88 86 VAL A N 1
ATOM 712 C CA . VAL A 1 86 ? 4.652 -12.797 1.094 1 93.88 86 VAL A CA 1
ATOM 713 C C . VAL A 1 86 ? 4.52 -14.164 1.758 1 93.88 86 VAL A C 1
ATOM 715 O O . VAL A 1 86 ? 4.242 -14.258 2.957 1 93.88 86 VAL A O 1
ATOM 718 N N . VAL A 1 87 ? 4.684 -15.188 0.976 1 90.44 87 VAL A N 1
ATOM 719 C CA . VAL A 1 87 ? 4.672 -16.547 1.503 1 90.44 87 VAL A CA 1
ATOM 720 C C . VAL A 1 87 ? 5.961 -17.266 1.111 1 90.44 87 VAL A C 1
ATOM 722 O O . VAL A 1 87 ? 6.297 -17.344 -0.073 1 90.44 87 VAL A O 1
ATOM 725 N N . ILE A 1 88 ? 6.727 -17.625 2.053 1 87.81 88 ILE A N 1
ATOM 726 C CA . ILE A 1 88 ? 7.973 -18.344 1.841 1 87.81 88 ILE A CA 1
ATOM 727 C C . ILE A 1 88 ? 7.793 -19.812 2.24 1 87.81 88 ILE A C 1
ATOM 729 O O . ILE A 1 88 ? 7.441 -20.109 3.385 1 87.81 88 ILE A O 1
ATOM 733 N N . ASP A 1 89 ? 7.965 -20.641 1.261 1 83.19 89 ASP A N 1
ATOM 734 C CA . ASP A 1 89 ? 7.891 -22.094 1.464 1 83.19 89 ASP A CA 1
ATOM 735 C C . ASP A 1 89 ? 9.266 -22.734 1.344 1 83.19 89 ASP A C 1
ATOM 737 O O . ASP A 1 89 ? 9.617 -23.266 0.291 1 83.19 89 ASP A O 1
ATOM 741 N N . GLU A 1 90 ? 10.117 -22.641 2.365 1 76.12 90 GLU A N 1
ATOM 742 C CA . GLU A 1 90 ? 11.516 -23.078 2.324 1 76.12 90 GLU A CA 1
ATOM 743 C C . GLU A 1 90 ? 11.625 -24.547 1.939 1 76.12 90 GLU A C 1
ATOM 745 O O . GLU A 1 90 ? 12.625 -24.969 1.357 1 76.12 90 GLU A O 1
ATOM 750 N N . ASN A 1 91 ? 10.836 -25.312 2.402 1 68.88 91 ASN A N 1
ATOM 751 C CA . ASN A 1 91 ? 10.938 -26.75 2.16 1 68.88 91 ASN A CA 1
ATOM 752 C C . ASN A 1 91 ? 10.219 -27.156 0.878 1 68.88 91 ASN A C 1
ATOM 754 O O . ASN A 1 91 ? 10.25 -28.312 0.487 1 68.88 91 ASN A O 1
ATOM 758 N N . MET A 1 92 ? 10.156 -26.219 -0.05 1 60.38 92 MET A N 1
ATOM 759 C CA . MET A 1 92 ? 9.406 -26.547 -1.26 1 60.38 92 MET A CA 1
ATOM 760 C C . MET A 1 92 ? 8.68 -27.87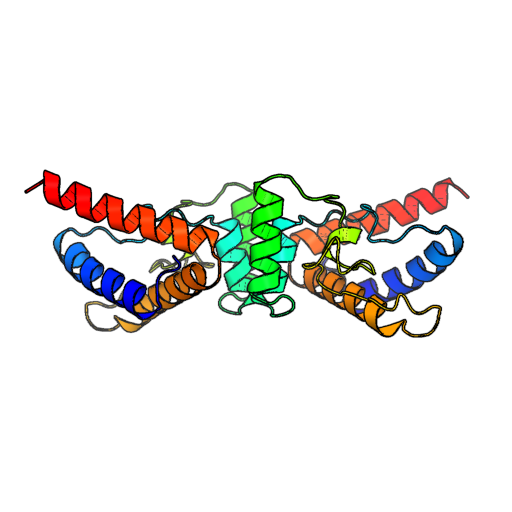5 -1.115 1 60.38 92 MET A C 1
ATOM 762 O O . MET A 1 92 ? 9.078 -28.875 -1.724 1 60.38 92 MET A O 1
ATOM 766 N N . HIS A 1 93 ? 8.594 -28.375 0.129 1 48.91 93 HIS A N 1
ATOM 767 C CA . HIS A 1 93 ? 8.062 -29.734 0.171 1 48.91 93 HIS A CA 1
ATOM 768 C C . HIS A 1 93 ? 7.07 -29.969 -0.958 1 48.91 93 HIS A C 1
ATOM 770 O O . HIS A 1 93 ? 6.441 -29.031 -1.449 1 48.91 93 HIS A O 1
ATOM 776 N N . SER A 1 94 ? 7.211 -31.234 -1.506 1 43.97 94 SER A N 1
ATOM 777 C CA . SER A 1 94 ? 6.375 -32 -2.428 1 43.97 94 SER A CA 1
ATOM 778 C C . SER A 1 94 ? 4.91 -31.594 -2.316 1 43.97 94 SER A C 1
ATOM 780 O O . SER A 1 94 ? 4.523 -30.906 -1.363 1 43.97 94 SER A O 1
ATOM 782 N N . SER A 1 95 ? 4.035 -32.438 -2.812 1 43.94 95 SER A N 1
ATOM 783 C CA . SER A 1 95 ? 2.596 -32.594 -3.008 1 43.94 95 SER A CA 1
ATOM 784 C C . SER A 1 95 ? 1.816 -32.062 -1.812 1 43.94 95 SER A C 1
ATOM 786 O O . SER A 1 95 ? 0.613 -31.812 -1.91 1 43.94 95 SER A O 1
ATOM 788 N N . ASP A 1 96 ? 2.428 -32.25 -0.541 1 43.75 96 ASP A N 1
ATOM 789 C CA . ASP A 1 96 ? 1.59 -32.312 0.653 1 43.75 96 ASP A CA 1
ATOM 790 C C . ASP A 1 96 ? 1.383 -30.906 1.236 1 43.75 96 ASP A C 1
ATOM 792 O O . ASP A 1 96 ? 0.527 -30.703 2.102 1 43.75 96 ASP A O 1
ATOM 796 N N . ASN A 1 97 ? 2.451 -30.062 1.188 1 50.03 97 AS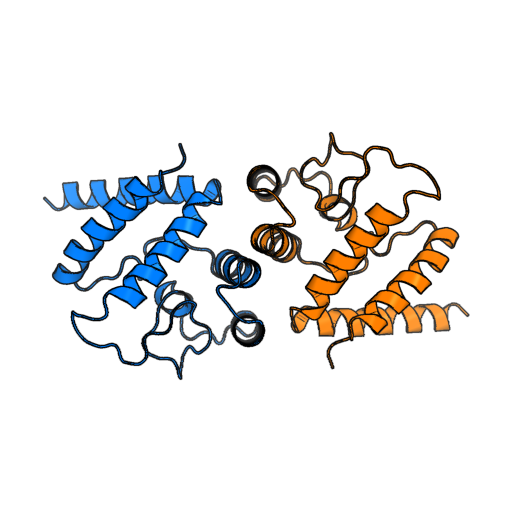N A N 1
ATOM 797 C CA . ASN A 1 97 ? 2.26 -28.844 1.964 1 50.03 97 ASN A CA 1
ATOM 798 C C . ASN A 1 97 ? 1.655 -27.719 1.114 1 50.03 97 ASN A C 1
ATOM 800 O O . ASN A 1 97 ? 2.285 -26.688 0.909 1 50.03 97 ASN A O 1
ATOM 804 N N . ASP A 1 98 ? 0.742 -28.078 0.311 1 62.06 98 ASP A N 1
ATOM 805 C CA . ASP A 1 98 ? -0.241 -27.391 -0.514 1 62.06 98 ASP A CA 1
ATOM 806 C C . ASP A 1 98 ? -0.903 -26.25 0.262 1 62.06 98 ASP A C 1
ATOM 808 O O . ASP A 1 98 ? -1.388 -25.281 -0.332 1 62.06 98 ASP A O 1
ATOM 812 N N . ASP A 1 99 ? -0.387 -26.219 1.512 1 78.38 99 ASP A N 1
ATOM 813 C CA . ASP A 1 99 ? -1.098 -25.281 2.375 1 78.38 99 ASP A CA 1
ATOM 814 C C . ASP A 1 99 ? -0.538 -23.875 2.229 1 78.38 99 ASP A C 1
ATOM 816 O O . ASP A 1 99 ? -1.296 -22.906 2.176 1 78.38 99 ASP A O 1
ATOM 820 N N . LEU A 1 100 ? 0.825 -23.891 1.961 1 82.38 100 LEU A N 1
ATOM 821 C CA . LEU A 1 100 ? 1.42 -22.562 1.894 1 82.38 100 LEU A CA 1
ATOM 822 C C . LEU A 1 100 ? 1.147 -21.906 0.542 1 82.38 100 LEU A C 1
ATOM 824 O O . LEU A 1 100 ? 0.943 -20.688 0.462 1 82.38 100 LEU A O 1
ATOM 828 N N . TYR A 1 101 ? 1.166 -22.734 -0.463 1 80.75 101 TYR A N 1
ATOM 829 C CA . TYR A 1 101 ? 0.792 -22.219 -1.776 1 80.75 101 TYR A CA 1
ATOM 830 C C . TYR A 1 101 ? -0.657 -21.75 -1.784 1 80.75 101 TYR A C 1
ATOM 832 O O . TYR A 1 101 ? -0.964 -20.688 -2.314 1 80.75 101 TYR A O 1
ATOM 840 N N . GLU A 1 102 ? -1.501 -22.531 -1.178 1 79.81 102 GLU A N 1
ATOM 841 C CA . GLU A 1 102 ? -2.906 -22.156 -1.071 1 79.81 102 GLU A CA 1
ATOM 842 C C . GLU A 1 102 ? -3.068 -20.844 -0.303 1 79.81 102 GLU A C 1
ATOM 844 O O . GLU A 1 102 ? -3.908 -20.016 -0.652 1 79.81 102 GLU A O 1
ATOM 849 N N . LYS A 1 103 ? -2.27 -20.734 0.654 1 86.19 103 LYS A N 1
ATOM 850 C CA . LYS A 1 103 ? -2.281 -19.5 1.423 1 86.19 103 LYS A CA 1
ATOM 851 C C . LYS A 1 103 ? -1.885 -18.312 0.553 1 86.19 103 LYS A C 1
ATOM 853 O O . LYS A 1 103 ? -2.502 -17.25 0.628 1 86.19 103 LYS A O 1
ATOM 858 N N . ALA A 1 104 ? -0.834 -18.484 -0.223 1 86.06 104 ALA A N 1
ATOM 859 C CA . ALA A 1 104 ? -0.373 -17.422 -1.123 1 86.06 104 ALA A CA 1
ATOM 860 C C . ALA A 1 104 ? -1.477 -17.016 -2.092 1 86.06 104 ALA A C 1
ATOM 862 O O . ALA A 1 104 ? -1.741 -15.82 -2.268 1 86.06 104 ALA A O 1
ATOM 863 N N . ILE A 1 105 ? -2.133 -17.922 -2.607 1 82.19 105 ILE A N 1
ATOM 864 C CA . ILE A 1 105 ? -3.193 -17.672 -3.576 1 82.19 105 ILE A CA 1
ATOM 865 C C . ILE A 1 105 ? -4.375 -16.984 -2.883 1 82.19 105 ILE A C 1
ATOM 867 O O . ILE A 1 105 ? -5.016 -16.109 -3.455 1 82.19 105 ILE A O 1
ATOM 871 N N . ALA A 1 106 ? -4.668 -17.406 -1.677 1 86.38 106 ALA A N 1
ATOM 872 C CA . ALA A 1 106 ? -5.746 -16.781 -0.908 1 86.38 106 ALA A CA 1
ATOM 873 C C . ALA A 1 106 ? -5.465 -15.312 -0.654 1 86.38 106 ALA A C 1
ATOM 875 O O . ALA A 1 106 ? -6.375 -14.477 -0.716 1 86.38 106 ALA A O 1
ATOM 876 N N . ILE A 1 107 ? -4.27 -15.016 -0.394 1 91.25 107 ILE A N 1
ATOM 877 C CA . ILE A 1 107 ? -3.877 -13.633 -0.154 1 91.25 107 ILE A CA 1
ATOM 878 C C . ILE A 1 107 ? -4.043 -12.82 -1.437 1 91.25 107 ILE A C 1
A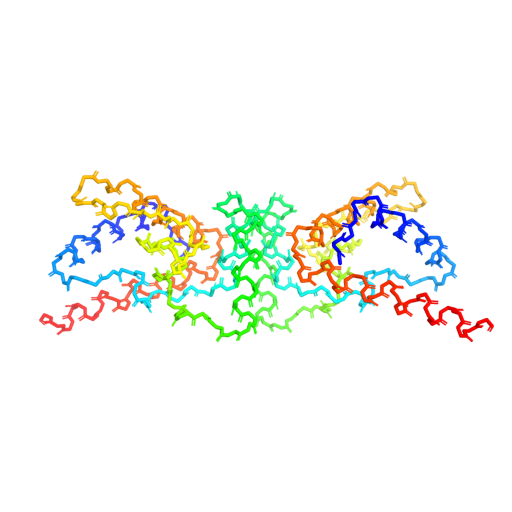TOM 880 O O . ILE A 1 107 ? -4.586 -11.711 -1.411 1 91.25 107 ILE A O 1
ATOM 884 N N . VAL A 1 108 ? -3.623 -13.383 -2.578 1 89 108 VAL A N 1
ATOM 885 C CA . VAL A 1 108 ? -3.793 -12.727 -3.867 1 89 108 VAL A CA 1
ATOM 886 C C . VAL A 1 108 ? -5.277 -12.516 -4.152 1 89 108 VAL A C 1
ATOM 888 O O . VAL A 1 108 ? -5.691 -11.438 -4.582 1 89 108 VAL A O 1
ATOM 891 N N . GLY A 1 109 ? -6.035 -13.523 -3.949 1 88.12 109 GLY A N 1
ATOM 892 C CA . GLY A 1 109 ? -7.473 -13.414 -4.129 1 88.12 109 GLY A CA 1
ATOM 893 C C . GLY A 1 109 ? -8.094 -12.312 -3.295 1 88.12 109 GLY A C 1
ATOM 894 O O . GLY A 1 109 ? -8.938 -11.555 -3.783 1 88.12 109 GLY A O 1
ATOM 895 N N . GLU A 1 110 ? -7.75 -12.266 -2.014 1 91.88 110 GLU A N 1
ATOM 896 C CA . GLU A 1 110 ? -8.25 -11.203 -1.138 1 91.88 110 GLU A CA 1
ATOM 897 C C . GLU A 1 110 ? -7.906 -9.828 -1.692 1 91.88 110 GLU A C 1
ATOM 899 O O . GLU A 1 110 ? -8.742 -8.914 -1.667 1 91.88 110 GLU A O 1
ATOM 904 N N . PHE A 1 111 ? -6.695 -9.672 -2.158 1 93.25 111 PHE A N 1
ATOM 905 C CA . PHE A 1 111 ? -6.246 -8.422 -2.762 1 93.25 111 PHE A CA 1
ATOM 906 C C . PHE A 1 111 ? -7.121 -8.047 -3.951 1 93.25 111 PHE A C 1
ATOM 908 O O . PHE A 1 111 ? -7.613 -6.918 -4.035 1 93.25 111 PHE A O 1
ATOM 915 N N . ILE A 1 112 ? -7.336 -8.945 -4.812 1 90.88 112 ILE A N 1
ATOM 916 C CA . ILE A 1 112 ? -8.125 -8.734 -6.023 1 90.88 112 ILE A CA 1
ATOM 917 C C . ILE A 1 112 ? -9.555 -8.344 -5.652 1 90.88 112 ILE A C 1
ATOM 919 O O . ILE A 1 112 ? -10.125 -7.438 -6.25 1 90.88 112 ILE A O 1
ATOM 923 N N . LEU A 1 113 ? -10.086 -8.945 -4.652 1 91.62 113 LEU A N 1
ATOM 924 C CA . LEU A 1 113 ? -11.461 -8.703 -4.23 1 91.62 113 LEU A CA 1
ATOM 925 C C . LEU A 1 113 ? -11.594 -7.359 -3.533 1 91.62 113 LEU A C 1
ATOM 927 O O . LEU A 1 113 ? -12.664 -6.738 -3.568 1 91.62 113 LEU A O 1
ATOM 931 N N . SER A 1 114 ? -10.57 -6.918 -2.955 1 93.31 114 SER A N 1
ATOM 932 C CA . SER A 1 114 ? -10.633 -5.727 -2.117 1 93.31 114 SER A CA 1
ATOM 933 C C . SER A 1 114 ? -10.539 -4.457 -2.953 1 93.31 114 SER A C 1
ATOM 935 O O . SER A 1 114 ? -10.922 -3.377 -2.5 1 93.31 114 SER A O 1
ATOM 937 N N . ILE A 1 115 ? -9.977 -4.57 -4.16 1 93.12 115 ILE A N 1
ATOM 938 C CA . ILE A 1 115 ? -9.711 -3.396 -4.988 1 93.12 115 ILE A CA 1
ATOM 939 C C . ILE A 1 115 ? -10.422 -3.549 -6.336 1 93.12 115 ILE A C 1
ATOM 941 O O . ILE A 1 115 ? -10.086 -4.438 -7.121 1 93.12 115 ILE A O 1
ATOM 945 N N . ASP A 1 116 ? -11.242 -2.639 -6.648 1 91.75 116 ASP A N 1
ATOM 946 C CA . ASP A 1 116 ? -12.156 -2.764 -7.777 1 91.75 116 ASP A CA 1
ATOM 947 C C . ASP A 1 116 ? -11.391 -2.924 -9.086 1 91.75 116 ASP A C 1
ATOM 949 O O . ASP A 1 116 ? -11.727 -3.785 -9.906 1 91.75 116 ASP A O 1
ATOM 953 N N . VAL A 1 117 ? -10.406 -2.09 -9.289 1 91.38 117 VAL A N 1
ATOM 954 C CA . VAL A 1 117 ? -9.672 -2.111 -10.547 1 91.38 117 VAL A CA 1
ATOM 955 C C . VAL A 1 117 ? -9.055 -3.49 -10.758 1 91.38 117 VAL A C 1
ATOM 957 O O . VAL A 1 117 ? -8.977 -3.975 -11.891 1 91.38 117 VAL A O 1
ATOM 960 N N . TYR A 1 118 ? -8.656 -4.152 -9.711 1 91.19 118 TYR A N 1
ATOM 961 C CA . TYR A 1 118 ? -8.062 -5.48 -9.844 1 91.19 118 TYR A CA 1
ATOM 962 C C . TYR A 1 118 ? -9.133 -6.535 -10.086 1 91.19 118 TYR A C 1
ATOM 964 O O . TYR A 1 118 ? -8.883 -7.547 -10.742 1 91.19 118 TYR A O 1
ATOM 972 N N . GLY A 1 119 ? -10.289 -6.293 -9.555 1 89.12 119 GLY A N 1
ATOM 973 C CA . GLY A 1 119 ? -11.398 -7.156 -9.914 1 89.12 119 GLY A CA 1
ATOM 974 C C . GLY A 1 119 ? -11.719 -7.137 -11.398 1 89.12 119 GLY A C 1
ATOM 975 O O . GLY A 1 119 ? -11.938 -8.188 -12 1 89.12 119 GLY A O 1
ATOM 976 N N . GLU A 1 120 ? -11.695 -5.977 -11.914 1 89.31 120 GLU A N 1
ATOM 977 C CA . GLU A 1 120 ? -11.93 -5.82 -13.352 1 89.31 120 GLU A CA 1
ATOM 978 C C . GLU A 1 120 ? -10.836 -6.492 -14.164 1 89.31 120 GLU A C 1
ATOM 980 O O . GLU A 1 120 ? -11.117 -7.191 -15.141 1 89.31 120 GLU A O 1
ATOM 985 N N . ARG A 1 121 ? -9.617 -6.258 -13.75 1 86.94 121 ARG A N 1
ATOM 986 C CA . ARG A 1 121 ? -8.484 -6.875 -14.43 1 86.94 121 ARG A CA 1
ATOM 987 C C . ARG A 1 121 ? -8.586 -8.398 -14.391 1 86.94 121 ARG A C 1
ATOM 989 O O . ARG A 1 121 ? -8.227 -9.078 -15.352 1 86.94 121 ARG A O 1
ATOM 996 N N . TRP A 1 122 ? -8.953 -8.852 -13.289 1 86.75 122 TRP A N 1
ATOM 997 C CA . TRP A 1 122 ? -9.117 -10.297 -13.133 1 86.75 122 TRP A CA 1
ATOM 998 C C . TRP A 1 122 ? -10.148 -10.836 -14.117 1 86.75 122 TRP A C 1
ATOM 1000 O O . TRP A 1 122 ? -9.914 -11.852 -14.773 1 86.75 122 TRP A O 1
ATOM 1010 N N . ASN A 1 123 ? -11.234 -10.203 -14.195 1 86.69 123 ASN A N 1
ATOM 1011 C CA . ASN A 1 123 ? -12.273 -10.633 -15.133 1 86.69 123 ASN A CA 1
ATOM 1012 C C . ASN A 1 123 ? -11.758 -10.641 -16.578 1 86.69 123 ASN A C 1
ATOM 1014 O O . ASN A 1 123 ? -12.023 -11.586 -17.312 1 86.69 123 ASN A O 1
ATOM 1018 N N . ASP A 1 124 ? -11.07 -9.609 -16.906 1 86.62 124 ASP A N 1
ATOM 1019 C CA . ASP A 1 124 ? -10.484 -9.547 -18.234 1 86.62 124 ASP A CA 1
ATOM 1020 C C . ASP A 1 124 ? -9.484 -10.688 -18.453 1 86.62 124 ASP A C 1
ATOM 1022 O O . ASP A 1 124 ? -9.453 -11.289 -19.531 1 86.62 124 ASP A O 1
ATOM 1026 N N . PHE A 1 125 ? -8.742 -10.945 -17.484 1 84.81 125 PHE A N 1
ATOM 1027 C CA . PHE A 1 125 ? -7.734 -11.992 -17.547 1 84.81 125 PHE A CA 1
ATOM 1028 C C . PHE A 1 125 ? -8.383 -13.359 -17.719 1 84.81 125 PHE A C 1
ATOM 1030 O O . PHE A 1 125 ? -7.961 -14.148 -18.562 1 84.81 125 PHE A O 1
ATOM 1037 N N . VAL A 1 126 ? -9.32 -13.648 -16.906 1 83.38 126 VAL A N 1
ATOM 1038 C CA . VAL A 1 126 ? -10.016 -14.93 -16.953 1 83.38 126 VAL A CA 1
ATOM 1039 C C . VAL A 1 126 ? -10.656 -15.117 -18.328 1 83.38 126 VAL A C 1
ATOM 1041 O O . VAL A 1 126 ? -10.602 -16.203 -18.906 1 83.38 126 VAL A O 1
ATOM 1044 N N . GLN A 1 127 ? -11.188 -14.062 -18.812 1 84 127 GLN A N 1
ATOM 1045 C CA . GLN A 1 127 ? -11.812 -14.125 -20.141 1 84 127 GLN A CA 1
ATOM 1046 C C . GLN A 1 127 ? -10.773 -14.391 -21.219 1 84 127 GLN A C 1
ATOM 1048 O O . GLN A 1 127 ? -11.023 -15.164 -22.141 1 84 127 GLN A O 1
ATOM 1053 N N . LYS A 1 128 ? -9.719 -13.781 -21.109 1 82 128 LYS A N 1
ATOM 1054 C CA . LYS A 1 128 ? -8.641 -13.977 -22.078 1 82 128 LYS A CA 1
ATOM 1055 C C . LYS A 1 128 ? -8.125 -15.414 -22.031 1 82 128 LYS A C 1
ATOM 1057 O O . LYS A 1 128 ? -7.891 -16.016 -23.078 1 82 128 LYS A O 1
ATOM 1062 N N . VAL A 1 129 ? -7.855 -15.938 -20.859 1 75.81 129 VAL A N 1
ATOM 1063 C CA . VAL A 1 129 ? -7.344 -17.297 -20.688 1 75.81 129 VAL A CA 1
ATOM 1064 C C . VAL A 1 129 ? -8.344 -18.297 -21.25 1 75.81 129 VAL A C 1
ATOM 1066 O O . VAL A 1 129 ? -7.957 -19.266 -21.922 1 75.81 129 VAL A O 1
ATOM 1069 N N . LYS A 1 130 ? -9.609 -18.047 -21.078 1 77.06 130 LYS A N 1
ATOM 1070 C CA . LYS A 1 130 ? -10.641 -18.938 -21.578 1 77.06 130 LYS A CA 1
ATOM 1071 C C . LYS A 1 130 ? -10.727 -18.891 -23.109 1 77.06 130 LYS A C 1
ATOM 1073 O O . LYS A 1 130 ? -10.953 -19.906 -23.75 1 77.06 130 LYS A O 1
ATOM 1078 N N . ASN A 1 131 ? -10.492 -17.766 -23.578 1 80.12 131 ASN A N 1
ATOM 1079 C CA . ASN A 1 131 ? -10.523 -17.594 -25.031 1 80.12 131 ASN A CA 1
ATOM 1080 C C . ASN A 1 131 ? -9.305 -18.234 -25.688 1 80.12 131 ASN A C 1
ATOM 1082 O O . ASN A 1 131 ? -9.406 -18.766 -26.797 1 80.12 131 ASN A O 1
ATOM 1086 N N . ASP A 1 132 ? -8.188 -18.078 -25.109 1 73.31 132 ASP A N 1
ATOM 1087 C CA . ASP A 1 132 ? -6.969 -18.688 -25.641 1 73.31 132 ASP A CA 1
ATOM 1088 C C . ASP A 1 132 ? -7.051 -20.203 -25.609 1 73.31 132 ASP A C 1
ATOM 1090 O O . ASP A 1 132 ? -6.555 -20.891 -26.516 1 73.31 132 ASP A O 1
ATOM 1094 N N . ASP A 1 133 ? -7.66 -20.703 -24.625 1 65.88 133 ASP A N 1
ATOM 1095 C CA . ASP A 1 133 ? -7.84 -22.156 -24.5 1 65.88 133 ASP A CA 1
ATOM 1096 C C . ASP A 1 133 ? -8.812 -22.672 -25.547 1 65.88 133 ASP A C 1
ATOM 1098 O O . ASP A 1 133 ? -8.672 -23.797 -26.047 1 65.88 133 ASP A O 1
ATOM 1102 N N . GLU A 1 134 ? -9.719 -21.844 -25.812 1 58.94 134 GLU A N 1
ATOM 1103 C CA . GLU A 1 134 ? -10.672 -22.25 -26.828 1 58.94 134 GLU A CA 1
ATOM 1104 C C . GLU A 1 134 ? -10.039 -22.25 -28.219 1 58.94 134 GLU A C 1
ATOM 1106 O O . GLU A 1 134 ? -10.398 -23.062 -29.078 1 58.94 134 GLU A O 1
ATOM 1111 N N . VAL A 1 135 ? -9.117 -21.375 -28.484 1 55.25 135 VAL A N 1
ATOM 1112 C CA . VAL A 1 135 ? -8.484 -21.312 -29.797 1 55.25 135 VAL A CA 1
ATOM 1113 C C . VAL A 1 135 ? -7.523 -22.484 -29.953 1 55.25 135 VAL A C 1
ATOM 1115 O O . VAL A 1 135 ? -7.344 -23.016 -31.047 1 55.25 135 VAL A O 1
ATOM 1118 N N . ASP A 1 136 ? -6.914 -22.812 -28.906 1 49.19 136 ASP A N 1
ATOM 1119 C CA . ASP A 1 136 ? -5.941 -23.891 -29.031 1 49.19 136 ASP A CA 1
ATOM 1120 C C . ASP A 1 136 ? -6.637 -25.25 -29.109 1 49.19 136 ASP A C 1
ATOM 1122 O O . ASP A 1 136 ? -5.988 -26.281 -29.328 1 49.19 136 ASP A O 1
ATOM 1126 N N . GLU A 1 137 ? -7.953 -25.281 -28.922 1 47.81 137 GLU A N 1
ATOM 1127 C CA . GLU A 1 137 ? -8.664 -26.516 -29.203 1 47.81 137 GLU A CA 1
ATOM 1128 C C . GLU A 1 137 ? -9.156 -26.578 -30.641 1 47.81 137 GLU A C 1
ATOM 1130 O O . GLU A 1 137 ? -9.539 -25.547 -31.219 1 47.81 137 GLU A O 1
ATOM 1135 N N . MET B 1 1 ? 19.156 7.473 10.797 1 68.62 1 MET B N 1
ATOM 1136 C CA . MET B 1 1 ? 18.375 6.82 11.844 1 68.62 1 MET B CA 1
ATOM 1137 C C . MET B 1 1 ? 16.891 7.172 11.711 1 68.62 1 MET B C 1
ATOM 1139 O O . MET B 1 1 ? 16.547 8.297 11.336 1 68.62 1 MET B O 1
ATOM 1143 N N . LYS B 1 2 ? 16 6.184 11.992 1 80.75 2 LYS B N 1
ATOM 1144 C CA . LYS B 1 2 ? 14.555 6.391 11.992 1 80.75 2 LYS B CA 1
ATOM 1145 C C . LYS B 1 2 ? 14.125 7.266 13.164 1 80.75 2 LYS B C 1
ATOM 1147 O O . LYS B 1 2 ? 14.625 7.109 14.281 1 80.75 2 LYS B O 1
ATOM 1152 N N . PRO B 1 3 ? 13.219 8.242 12.781 1 88.19 3 PRO B N 1
ATOM 1153 C CA . PRO B 1 3 ? 12.703 9.031 13.906 1 88.19 3 PRO B CA 1
ATOM 1154 C C . PRO B 1 3 ? 11.875 8.188 14.875 1 88.19 3 PRO B C 1
ATOM 1156 O O . PRO B 1 3 ? 11.352 7.137 14.492 1 88.19 3 PRO B O 1
ATOM 1159 N N . THR B 1 4 ? 11.852 8.602 16.109 1 86.19 4 THR B N 1
ATOM 1160 C CA . THR B 1 4 ? 10.969 7.98 17.078 1 86.19 4 THR B CA 1
ATOM 1161 C C . THR B 1 4 ? 9.578 8.602 17.031 1 86.19 4 THR B C 1
ATOM 1163 O O . THR B 1 4 ? 9.398 9.68 16.469 1 86.19 4 THR B O 1
ATOM 1166 N N . GLU B 1 5 ? 8.625 7.777 17.578 1 83.12 5 GLU B N 1
ATOM 1167 C CA . GLU B 1 5 ? 7.262 8.305 17.688 1 83.12 5 GLU B CA 1
ATOM 1168 C C . GLU B 1 5 ? 7.246 9.656 18.391 1 83.12 5 GLU B C 1
ATOM 1170 O O . GLU B 1 5 ? 6.57 10.586 17.953 1 83.12 5 GLU B O 1
ATOM 1175 N N . LYS B 1 6 ? 7.973 9.797 19.406 1 85.81 6 LYS B N 1
ATOM 1176 C CA . LYS B 1 6 ? 8.023 11.023 20.188 1 85.81 6 LYS B CA 1
ATOM 1177 C C . LYS B 1 6 ? 8.594 12.18 19.375 1 85.81 6 LYS B C 1
ATOM 1179 O O . LYS B 1 6 ? 8.125 13.312 19.484 1 85.81 6 LYS B O 1
ATOM 1184 N N . GLN B 1 7 ? 9.602 11.914 18.578 1 86.75 7 GLN B N 1
ATOM 1185 C CA . GLN B 1 7 ? 10.203 12.945 17.734 1 86.75 7 GLN B CA 1
ATOM 1186 C C . GLN B 1 7 ? 9.195 13.492 16.734 1 86.75 7 GLN B C 1
ATOM 1188 O O . GLN B 1 7 ? 9.148 14.695 16.484 1 86.75 7 GLN B O 1
ATOM 1193 N N . ILE B 1 8 ? 8.477 12.539 16.172 1 81.81 8 ILE B N 1
ATOM 1194 C CA . ILE B 1 8 ? 7.469 12.953 15.195 1 81.81 8 ILE B CA 1
ATOM 1195 C C . ILE B 1 8 ? 6.398 13.789 15.891 1 81.81 8 ILE B C 1
ATOM 1197 O O . ILE B 1 8 ? 6.055 14.875 15.43 1 81.81 8 ILE B O 1
ATOM 1201 N N . GLN B 1 9 ? 5.934 13.32 17.031 1 78.56 9 GLN B N 1
ATOM 1202 C CA . GLN B 1 9 ? 4.906 14.031 17.797 1 78.56 9 GLN B CA 1
ATOM 1203 C C . GLN B 1 9 ? 5.391 15.414 18.203 1 78.56 9 GLN B C 1
ATOM 1205 O O . GLN B 1 9 ? 4.648 16.391 18.109 1 78.56 9 GLN B O 1
ATOM 1210 N N . ASP B 1 10 ? 6.535 15.461 18.688 1 83.25 10 ASP B N 1
ATOM 1211 C CA . ASP B 1 10 ? 7.105 16.734 19.125 1 83.25 10 ASP B CA 1
ATOM 1212 C C . ASP B 1 10 ? 7.188 17.719 17.969 1 83.25 10 ASP B C 1
ATOM 1214 O O . ASP B 1 10 ? 6.824 18.891 18.109 1 83.25 10 ASP B O 1
ATOM 1218 N N . PHE B 1 11 ? 7.668 17.234 16.891 1 80.38 11 PHE B N 1
ATOM 1219 C CA . PHE B 1 11 ? 7.812 18.094 15.719 1 80.38 11 PHE B CA 1
ATOM 1220 C C . PHE B 1 11 ? 6.461 18.609 15.25 1 80.38 11 PHE B C 1
ATOM 1222 O O . PHE B 1 11 ? 6.316 19.797 14.945 1 80.38 11 PHE B O 1
ATOM 1229 N N . VAL B 1 12 ? 5.531 17.75 15.219 1 73.19 12 VAL B N 1
ATOM 1230 C CA . VAL B 1 12 ? 4.195 18.109 14.766 1 73.19 12 VAL B CA 1
ATOM 1231 C C . VAL B 1 12 ? 3.596 19.156 15.711 1 73.19 12 VAL B C 1
ATOM 1233 O O . VAL B 1 12 ? 2.955 20.109 15.273 1 73.19 12 VAL B O 1
ATOM 1236 N N . THR B 1 13 ? 3.762 18.906 17 1 74.62 13 THR B N 1
ATOM 1237 C CA . THR B 1 13 ? 3.273 19.859 17.984 1 74.62 13 THR B CA 1
ATOM 1238 C C . THR B 1 13 ? 3.912 21.219 17.797 1 74.62 13 THR B C 1
ATOM 1240 O O . THR B 1 13 ? 3.221 22.25 17.797 1 74.62 13 THR B O 1
ATOM 1243 N N . GLU B 1 14 ? 5.133 21.203 17.625 1 76.12 14 GLU B N 1
ATOM 1244 C CA . GLU B 1 14 ? 5.859 22.453 17.406 1 76.12 14 GLU B CA 1
ATOM 1245 C C . GLU B 1 14 ? 5.41 23.125 16.125 1 76.12 14 GLU B C 1
ATOM 1247 O O . GLU B 1 14 ? 5.227 24.344 16.078 1 76.12 14 GLU B O 1
ATOM 1252 N N . TRP B 1 15 ? 5.27 22.344 15.211 1 71.69 15 TRP B N 1
ATOM 1253 C CA . TRP B 1 15 ? 4.875 22.891 13.914 1 71.69 15 TRP B CA 1
ATOM 1254 C C . TRP B 1 15 ? 3.453 23.438 13.961 1 71.69 15 TRP B C 1
ATOM 1256 O O . TRP B 1 15 ? 3.16 24.469 13.352 1 71.69 15 TRP B O 1
ATOM 1266 N N . ARG B 1 16 ? 2.6 22.734 14.57 1 70.69 16 ARG B N 1
ATOM 1267 C CA . ARG B 1 16 ? 1.232 23.219 14.734 1 70.69 16 ARG B CA 1
ATOM 1268 C C . ARG B 1 16 ? 1.217 24.609 15.359 1 70.69 16 ARG B C 1
ATOM 1270 O O . ARG B 1 16 ? 0.413 25.469 14.977 1 70.69 16 ARG B O 1
ATOM 1277 N N . GLU B 1 17 ? 2.041 24.719 16.281 1 70.69 17 GLU B N 1
ATOM 1278 C CA . GLU B 1 17 ? 2.143 26.031 16.922 1 70.69 17 GLU B CA 1
ATOM 1279 C C . GLU B 1 17 ? 2.6 27.094 15.938 1 70.69 17 GLU B C 1
ATOM 1281 O O . GLU B 1 17 ? 2.068 28.219 15.93 1 70.69 17 GLU B O 1
ATOM 1286 N N . THR B 1 18 ? 3.502 26.672 15.102 1 69.38 18 THR B N 1
ATOM 1287 C CA . THR B 1 18 ? 4.004 27.594 14.086 1 69.38 18 THR B CA 1
ATOM 1288 C C . THR B 1 18 ? 2.953 27.828 13 1 69.38 18 THR B C 1
ATOM 1290 O O . THR B 1 18 ? 2.795 28.953 12.508 1 69.38 18 THR B O 1
ATOM 1293 N N . GLU B 1 19 ? 2.316 26.75 12.648 1 62.84 19 GLU B N 1
ATOM 1294 C CA . GLU B 1 19 ? 1.24 26.828 11.664 1 62.84 19 GLU B CA 1
ATOM 1295 C C . GLU B 1 19 ? 0.155 27.797 12.109 1 62.84 19 GLU B C 1
ATOM 1297 O O . GLU B 1 19 ? -0.38 28.547 11.297 1 62.84 19 GLU B O 1
ATOM 1302 N N . ARG B 1 20 ? -0.231 27.609 13.258 1 61.31 20 ARG B N 1
ATOM 1303 C CA . ARG B 1 20 ? -1.231 28.516 13.805 1 61.31 20 ARG B CA 1
ATOM 1304 C C . ARG B 1 20 ? -0.813 29.969 13.602 1 61.31 20 ARG B C 1
ATOM 1306 O O . ARG B 1 20 ? -1.653 30.828 13.336 1 61.31 20 ARG B O 1
ATOM 1313 N N . GLU B 1 21 ? 0.48 30.078 13.547 1 60.78 21 GLU B N 1
ATOM 1314 C CA . GLU B 1 21 ? 0.978 31.438 13.359 1 60.78 21 GLU B CA 1
ATOM 1315 C C . GLU B 1 21 ? 1.09 31.781 11.883 1 60.78 21 GLU B C 1
ATOM 1317 O O . GLU B 1 21 ? 0.775 32.906 11.477 1 60.78 21 GLU B O 1
ATOM 1322 N N . LEU B 1 22 ? 1.449 30.797 11.125 1 62.06 22 LEU B N 1
ATOM 1323 C CA . LEU B 1 22 ? 1.757 31.078 9.727 1 62.06 22 LEU B CA 1
ATOM 1324 C C . LEU B 1 22 ? 0.601 30.656 8.828 1 62.06 22 LEU B C 1
ATOM 1326 O O . LEU B 1 22 ? 0.512 31.109 7.68 1 62.06 22 LEU B O 1
ATOM 1330 N N . GLY B 1 23 ? -0.379 29.938 9.375 1 60.5 23 GLY B N 1
ATOM 1331 C CA . GLY B 1 23 ? -1.534 29.484 8.609 1 60.5 23 GLY B CA 1
ATOM 1332 C C . GLY B 1 23 ? -1.214 28.344 7.652 1 60.5 23 GLY B C 1
ATOM 1333 O O . GLY B 1 23 ? -1.947 28.125 6.691 1 60.5 23 GLY B O 1
ATOM 1334 N N . GLU B 1 24 ? 0.003 27.656 7.695 1 62.5 24 GLU B N 1
ATOM 1335 C CA . GLU B 1 24 ? 0.365 26.625 6.738 1 62.5 24 GLU B CA 1
ATOM 1336 C C . GLU B 1 24 ? 0.452 25.25 7.418 1 62.5 24 GLU B C 1
ATOM 1338 O O . GLU B 1 24 ? 1.156 25.094 8.414 1 62.5 24 GLU B O 1
ATOM 1343 N N . SER B 1 25 ? -0.36 24.328 6.934 1 66.56 25 SER B N 1
ATOM 1344 C CA . SER B 1 25 ? -0.382 22.984 7.488 1 66.56 25 SER B CA 1
ATOM 1345 C C . SER B 1 25 ? 0.834 22.188 7.039 1 66.56 25 SER B C 1
ATOM 1347 O O . SER B 1 25 ? 1.334 22.375 5.926 1 66.56 25 SER B O 1
ATOM 1349 N N . ILE B 1 26 ? 1.443 21.375 7.895 1 68 26 ILE B N 1
ATOM 1350 C CA . ILE B 1 26 ? 2.529 20.453 7.559 1 68 26 ILE B CA 1
ATOM 1351 C C . ILE B 1 26 ? 2.107 19.562 6.398 1 68 26 ILE B C 1
ATOM 1353 O O . ILE B 1 26 ? 2.951 19.078 5.641 1 68 26 ILE B O 1
ATOM 1357 N N . LEU B 1 27 ? 0.837 19.453 6.27 1 69.38 27 LEU B N 1
ATOM 1358 C CA . LEU B 1 27 ? 0.279 18.578 5.238 1 69.38 27 LEU B CA 1
ATOM 1359 C C . LEU B 1 27 ? 0.143 19.328 3.914 1 69.38 27 LEU B C 1
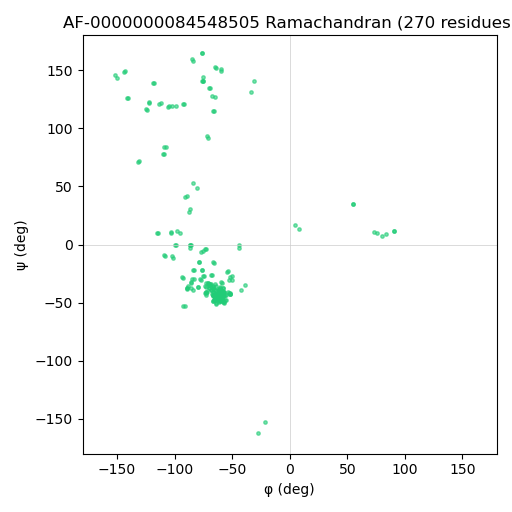ATOM 1361 O O . LEU B 1 27 ? -0.16 18.719 2.883 1 69.38 27 LEU B O 1
ATOM 1365 N N . ASP B 1 28 ? 0.469 20.641 3.867 1 67.88 28 ASP B N 1
ATOM 1366 C CA . ASP B 1 28 ? 0.345 21.453 2.664 1 67.88 28 ASP B CA 1
ATOM 1367 C C . ASP B 1 28 ? 1.535 21.234 1.731 1 67.88 28 ASP B C 1
ATOM 1369 O O . ASP B 1 28 ? 2.121 22.203 1.234 1 67.88 28 ASP B O 1
ATOM 1373 N N . GLY B 1 29 ? 1.811 19.938 1.515 1 60.94 29 GLY B N 1
ATOM 1374 C CA . GLY B 1 29 ? 2.764 19.625 0.46 1 60.94 29 GLY B CA 1
ATOM 1375 C C . GLY B 1 29 ? 4.207 19.719 0.916 1 60.94 29 GLY B C 1
ATOM 1376 O O . GLY B 1 29 ? 5.129 19.562 0.111 1 60.94 29 GLY B O 1
ATOM 1377 N N . ARG B 1 30 ? 4.395 19.875 2.129 1 66.06 30 ARG B N 1
ATOM 1378 C CA . ARG B 1 30 ? 5.777 20.047 2.559 1 66.06 30 ARG B CA 1
ATOM 1379 C C . ARG B 1 30 ? 6.461 18.703 2.781 1 66.06 30 ARG B C 1
ATOM 1381 O O . ARG B 1 30 ? 7.648 18.562 2.494 1 66.06 30 ARG B O 1
ATOM 1388 N N . PHE B 1 31 ? 5.773 17.812 3.27 1 73.5 31 PHE B N 1
ATOM 1389 C CA . PHE B 1 31 ? 6.383 16.5 3.424 1 73.5 31 PHE B CA 1
ATOM 1390 C C . PHE B 1 31 ? 5.969 15.578 2.285 1 73.5 31 PHE B C 1
ATOM 1392 O O . PHE B 1 31 ? 4.777 15.391 2.035 1 73.5 31 PHE B O 1
ATOM 1399 N N . PRO B 1 32 ? 6.891 15.148 1.573 1 75.88 32 PRO B N 1
ATOM 1400 C CA . PRO B 1 32 ? 6.562 14.344 0.396 1 75.88 32 PRO B CA 1
ATOM 1401 C C . PRO B 1 32 ? 6.047 12.953 0.761 1 75.88 32 PRO B C 1
ATOM 1403 O O . PRO B 1 32 ? 6.84 12.039 1.017 1 75.88 32 PRO B O 1
ATOM 1406 N N . LEU B 1 33 ? 4.812 12.852 0.883 1 83.81 33 LEU B N 1
ATOM 1407 C CA . LEU B 1 33 ? 4.137 11.555 0.97 1 83.81 33 LEU B CA 1
ATOM 1408 C C . LEU B 1 33 ? 3.711 11.07 -0.412 1 83.81 33 LEU B C 1
ATOM 1410 O O . LEU B 1 33 ? 3.113 11.828 -1.183 1 83.81 33 LEU B O 1
ATOM 1414 N N . ASN B 1 34 ? 4.172 9.938 -0.836 1 86.94 34 ASN B N 1
ATOM 1415 C CA . ASN B 1 34 ? 3.598 9.367 -2.049 1 86.94 34 ASN B CA 1
ATOM 1416 C C . ASN B 1 34 ? 2.141 8.961 -1.843 1 86.94 34 ASN B C 1
ATOM 1418 O O . ASN B 1 34 ? 1.844 8.094 -1.019 1 86.94 34 ASN B O 1
ATOM 1422 N N . PRO B 1 35 ? 1.297 9.641 -2.553 1 88.56 35 PRO B N 1
ATOM 1423 C CA . PRO B 1 35 ? -0.123 9.414 -2.279 1 88.56 35 PRO B CA 1
ATOM 1424 C C . PRO B 1 35 ? -0.526 7.949 -2.453 1 88.56 35 PRO B C 1
ATOM 1426 O O . PRO B 1 35 ? -1.288 7.414 -1.644 1 88.56 35 PRO B O 1
ATOM 1429 N N . GLN B 1 36 ? -0.039 7.289 -3.455 1 90.44 36 GLN B N 1
ATOM 1430 C CA . GLN B 1 36 ? -0.432 5.906 -3.713 1 90.44 36 GLN B CA 1
ATOM 1431 C C . GLN B 1 36 ? 0.046 4.98 -2.598 1 90.44 36 GLN B C 1
ATOM 1433 O O . GLN B 1 36 ? -0.714 4.141 -2.113 1 90.44 36 GLN B O 1
ATOM 1438 N N . THR B 1 37 ? 1.278 5.105 -2.219 1 92.94 37 THR B N 1
ATOM 1439 C CA . THR B 1 37 ? 1.83 4.281 -1.15 1 92.94 37 THR B CA 1
ATOM 1440 C C . THR B 1 37 ? 1.096 4.535 0.163 1 92.94 37 THR B C 1
ATOM 1442 O O . THR B 1 37 ? 0.715 3.592 0.861 1 92.94 37 THR B O 1
ATOM 1445 N N . PHE B 1 38 ? 0.864 5.758 0.445 1 94 38 PHE B N 1
ATOM 1446 C CA . PHE B 1 38 ? 0.227 6.137 1.701 1 94 38 PHE B CA 1
ATOM 1447 C C . PHE B 1 38 ? -1.212 5.637 1.749 1 94 38 PHE B C 1
ATOM 1449 O O . PHE B 1 38 ? -1.621 5 2.723 1 94 38 PHE B O 1
ATOM 1456 N N . MET B 1 39 ? -1.959 5.898 0.672 1 94.69 39 MET B N 1
ATOM 1457 C CA . MET B 1 39 ? -3.367 5.516 0.647 1 94.69 39 MET B CA 1
ATOM 1458 C C . MET B 1 39 ? -3.52 3.998 0.653 1 94.69 39 MET B C 1
ATOM 1460 O O . MET B 1 39 ? -4.426 3.463 1.292 1 94.69 39 MET B O 1
ATOM 1464 N N . THR B 1 40 ? -2.641 3.332 -0.036 1 96.44 40 THR B N 1
ATOM 1465 C CA . THR B 1 40 ? -2.676 1.874 -0.028 1 96.44 40 THR B CA 1
ATOM 1466 C C . THR B 1 40 ? -2.369 1.333 1.366 1 96.44 40 THR B C 1
ATOM 1468 O O . THR B 1 40 ? -3.023 0.398 1.833 1 96.44 40 THR B O 1
ATOM 1471 N N . TRP B 1 41 ? -1.345 1.888 1.977 1 97.19 41 TRP B N 1
ATOM 1472 C CA . TRP B 1 41 ? -0.999 1.493 3.338 1 97.19 41 TRP B CA 1
ATOM 1473 C C . TRP B 1 41 ? -2.164 1.74 4.289 1 97.19 41 TRP B C 1
ATOM 1475 O O . TRP B 1 41 ? -2.512 0.873 5.094 1 97.19 41 TRP B O 1
ATOM 1485 N N . CYS B 1 42 ? -2.818 2.855 4.207 1 97.31 42 CYS B N 1
ATOM 1486 C CA . CYS B 1 42 ? -3.973 3.184 5.035 1 97.31 42 CYS B CA 1
ATOM 1487 C C . CYS B 1 42 ? -5.094 2.174 4.832 1 97.31 42 CYS B C 1
ATOM 1489 O O . CYS B 1 42 ? -5.773 1.79 5.789 1 97.31 42 CYS B O 1
ATOM 1491 N N . PHE B 1 43 ? -5.305 1.848 3.6 1 97.81 43 PHE B N 1
ATOM 1492 C CA . PHE B 1 43 ? -6.32 0.85 3.279 1 97.81 43 PHE B CA 1
ATOM 1493 C C . PHE B 1 43 ? -5.977 -0.492 3.918 1 97.81 43 PHE B C 1
ATOM 1495 O O . PHE B 1 43 ? -6.824 -1.106 4.57 1 97.81 43 PHE B O 1
ATOM 1502 N N . GLY B 1 44 ? -4.754 -0.925 3.768 1 97.06 44 GLY B N 1
ATOM 1503 C CA . GLY B 1 44 ? -4.305 -2.156 4.398 1 97.06 44 GLY B CA 1
ATOM 1504 C C . GLY B 1 44 ? -4.453 -2.143 5.91 1 97.06 44 GLY B C 1
ATOM 1505 O O . GLY B 1 44 ? -4.863 -3.137 6.508 1 97.06 44 GLY B O 1
ATOM 1506 N N . ARG B 1 45 ? -4.207 -1.017 6.543 1 97 45 ARG B N 1
ATOM 1507 C CA . ARG B 1 45 ? -4.23 -0.875 7.996 1 97 45 ARG B CA 1
ATOM 1508 C C . ARG B 1 45 ? -5.664 -0.767 8.516 1 97 45 ARG B C 1
ATOM 1510 O O . ARG B 1 45 ? -5.902 -0.861 9.719 1 97 45 ARG B O 1
ATOM 1517 N N . GLY B 1 46 ? -6.551 -0.508 7.613 1 96.44 46 GLY B N 1
ATOM 1518 C CA . GLY B 1 46 ? -7.945 -0.359 8.008 1 96.44 46 GLY B CA 1
ATOM 1519 C C . GLY B 1 46 ? -8.32 1.071 8.344 1 96.44 46 GLY B C 1
ATOM 1520 O O . GLY B 1 46 ? -9.398 1.327 8.867 1 96.44 46 GLY B O 1
ATOM 1521 N N . TYR B 1 47 ? -7.457 2.043 8.023 1 96.56 47 TYR B N 1
ATOM 1522 C CA . TYR B 1 47 ? -7.781 3.451 8.219 1 96.56 47 TYR B CA 1
ATOM 1523 C C . TYR B 1 47 ? -8.734 3.945 7.141 1 96.56 47 TYR B C 1
ATOM 1525 O O . TYR B 1 47 ? -9.414 4.961 7.32 1 96.56 47 TYR B O 1
ATOM 1533 N N . LEU B 1 48 ? -8.727 3.219 6.02 1 96.44 48 LEU B N 1
ATOM 1534 C CA . LEU B 1 48 ? -9.672 3.453 4.93 1 96.44 48 LEU B CA 1
ATOM 1535 C C . LEU B 1 48 ? -10.539 2.227 4.691 1 96.44 48 LEU B C 1
ATOM 1537 O O . LEU B 1 48 ? -10.055 1.095 4.734 1 96.44 48 LEU B O 1
ATOM 1541 N N . THR B 1 49 ? -11.805 2.525 4.449 1 95.38 49 THR B N 1
ATOM 1542 C CA . THR B 1 49 ? -12.672 1.442 3.996 1 95.38 49 THR B CA 1
ATOM 1543 C C . THR B 1 49 ? -12.406 1.118 2.527 1 95.38 49 THR B C 1
ATOM 1545 O O . THR B 1 49 ? -11.781 1.908 1.814 1 95.38 49 THR B O 1
ATOM 1548 N N . GLY B 1 50 ? -12.914 -0.041 2.115 1 94.94 50 GLY B N 1
ATOM 1549 C CA . GLY B 1 50 ? -12.82 -0.404 0.71 1 94.94 50 GLY B CA 1
ATOM 1550 C C . GLY B 1 50 ? -13.461 0.615 -0.213 1 94.94 50 GLY B C 1
ATOM 1551 O O . GLY B 1 50 ? -12.906 0.938 -1.268 1 94.94 50 GLY B O 1
ATOM 1552 N N . ASP B 1 51 ? -14.602 1.134 0.197 1 94.25 51 ASP B N 1
ATOM 1553 C CA . ASP B 1 51 ? -15.305 2.121 -0.614 1 94.25 51 ASP B CA 1
ATOM 1554 C C . ASP B 1 51 ? -14.484 3.404 -0.753 1 94.25 51 ASP B C 1
ATOM 1556 O O . ASP B 1 51 ? -14.375 3.959 -1.849 1 94.25 51 ASP B O 1
ATOM 1560 N N . GLN B 1 52 ? -13.906 3.863 0.337 1 93.44 52 GLN B N 1
ATOM 1561 C CA . GLN B 1 52 ? -13.062 5.059 0.307 1 93.44 52 GLN B CA 1
ATOM 1562 C C . GLN B 1 52 ? -11.859 4.863 -0.608 1 93.44 52 GLN B C 1
ATOM 1564 O O . GLN B 1 52 ? -11.602 5.688 -1.486 1 93.44 52 GLN B O 1
ATOM 1569 N N . TYR B 1 53 ? -11.195 3.77 -0.417 1 95.81 53 TYR B N 1
ATOM 1570 C CA . TYR B 1 53 ? -9.984 3.506 -1.185 1 95.81 53 TYR B CA 1
ATOM 1571 C C . TYR B 1 53 ? -10.297 3.352 -2.668 1 95.81 53 TYR B C 1
ATOM 1573 O O . TYR B 1 53 ? -9.602 3.9 -3.52 1 95.81 53 TYR B O 1
ATOM 1581 N N . ASN B 1 54 ? -11.328 2.623 -2.99 1 95.12 54 ASN B N 1
ATOM 1582 C CA . ASN B 1 54 ? -11.68 2.416 -4.391 1 95.12 54 ASN B CA 1
ATOM 1583 C C . ASN B 1 54 ? -12.133 3.715 -5.051 1 95.12 54 ASN B C 1
ATOM 1585 O O . ASN B 1 54 ? -11.852 3.947 -6.23 1 95.12 54 ASN B O 1
ATOM 1589 N N . ALA B 1 55 ? -12.812 4.539 -4.328 1 91.56 55 ALA B N 1
ATOM 1590 C CA . ALA B 1 55 ? -13.164 5.855 -4.848 1 91.56 55 ALA B CA 1
ATOM 1591 C C . ALA B 1 55 ? -11.922 6.684 -5.141 1 91.56 55 ALA B C 1
ATOM 1593 O O . ALA B 1 55 ? -11.836 7.344 -6.18 1 91.56 55 ALA B O 1
ATOM 1594 N N . TRP B 1 56 ? -11 6.652 -4.211 1 91.94 56 TRP B N 1
ATOM 1595 C CA . TRP B 1 56 ? -9.75 7.379 -4.398 1 91.94 56 TRP B CA 1
ATOM 1596 C C . TRP B 1 56 ? -9 6.871 -5.629 1 91.94 56 TRP B C 1
ATOM 1598 O O . TRP B 1 56 ? -8.516 7.66 -6.441 1 91.94 56 TRP B O 1
ATOM 1608 N N . VAL B 1 57 ? -8.867 5.523 -5.773 1 91.81 57 VAL B N 1
ATOM 1609 C CA . VAL B 1 57 ? -8.156 4.906 -6.891 1 91.81 57 VAL B CA 1
ATOM 1610 C C . VAL B 1 57 ? -8.789 5.344 -8.211 1 91.81 57 VAL B C 1
ATOM 1612 O O . VAL B 1 57 ? -8.078 5.656 -9.172 1 91.81 57 VAL B O 1
ATOM 1615 N N . ALA B 1 58 ? -10.055 5.324 -8.211 1 89.62 58 ALA B N 1
ATOM 1616 C CA . ALA B 1 58 ? -10.758 5.734 -9.43 1 89.62 58 ALA B CA 1
ATOM 1617 C C . ALA B 1 58 ? -10.391 7.164 -9.812 1 89.62 58 ALA B C 1
ATOM 1619 O O . ALA B 1 58 ? -10.031 7.426 -10.969 1 89.62 58 ALA B O 1
ATOM 1620 N N . ASP B 1 59 ? -10.414 8.078 -8.891 1 87.5 59 ASP B N 1
ATOM 1621 C CA . ASP B 1 59 ? -10.102 9.477 -9.164 1 87.5 59 ASP B CA 1
ATOM 1622 C C . ASP B 1 59 ? -8.617 9.664 -9.461 1 87.5 59 ASP B C 1
ATOM 1624 O O . ASP B 1 59 ? -8.25 10.477 -10.312 1 87.5 59 ASP B O 1
ATOM 1628 N N . TYR B 1 60 ? -7.809 8.891 -8.734 1 86.25 60 TYR B N 1
ATOM 1629 C CA . TYR B 1 60 ? -6.367 8.961 -8.938 1 86.25 60 TYR B CA 1
ATOM 1630 C C . TYR B 1 60 ? -5.992 8.516 -10.344 1 86.25 60 TYR B C 1
ATOM 1632 O O . TYR B 1 60 ? -5.195 9.18 -11.023 1 86.25 60 TYR B O 1
ATOM 1640 N N . ARG B 1 61 ? -6.582 7.5 -10.758 1 83.62 61 ARG B N 1
ATOM 1641 C CA . ARG B 1 61 ? -6.305 6.945 -12.078 1 83.62 61 ARG B CA 1
ATOM 1642 C C . ARG B 1 61 ? -6.809 7.871 -13.18 1 83.62 61 ARG B C 1
ATOM 1644 O O . ARG B 1 61 ? -6.18 7.996 -14.234 1 83.62 61 ARG B O 1
ATOM 1651 N N . MET B 1 62 ? -7.883 8.477 -12.867 1 81.75 62 MET B N 1
ATOM 1652 C CA . MET B 1 62 ? -8.492 9.359 -13.867 1 81.75 62 MET B CA 1
ATOM 1653 C C . MET B 1 62 ? -7.898 10.758 -13.789 1 81.75 62 MET B C 1
ATOM 1655 O O . MET B 1 62 ? -8.234 11.625 -14.602 1 81.75 62 MET B O 1
ATOM 1659 N N . GLN B 1 63 ? -6.926 10.945 -12.812 1 77.19 63 GLN B N 1
ATOM 1660 C CA . GLN B 1 63 ? -6.289 12.242 -12.617 1 77.19 63 GLN B CA 1
ATOM 1661 C C . GLN B 1 63 ? -7.328 13.336 -12.375 1 77.19 63 GLN B C 1
ATOM 1663 O O . GLN B 1 63 ? -7.234 14.422 -12.953 1 77.19 63 GLN B O 1
ATOM 1668 N N . THR B 1 64 ? -8.359 13.039 -11.742 1 74.19 64 THR B N 1
ATOM 1669 C CA . THR B 1 64 ? -9.438 13.969 -11.461 1 74.19 64 THR B CA 1
ATOM 1670 C C . THR B 1 64 ? -9.391 14.445 -10.008 1 74.19 64 THR B C 1
ATOM 1672 O O . THR B 1 64 ? -10.312 15.094 -9.531 1 74.19 64 THR B O 1
ATOM 1675 N N . LEU B 1 65 ? -8.328 14.094 -9.422 1 67.5 65 LEU B N 1
ATOM 1676 C CA . LEU B 1 65 ? -8.18 14.562 -8.047 1 67.5 65 LEU B CA 1
ATOM 1677 C C . LEU B 1 65 ? -8.07 16.078 -8 1 67.5 65 LEU B C 1
ATOM 1679 O O . LEU B 1 65 ? -7.441 16.688 -8.867 1 67.5 65 LEU B O 1
ATOM 1683 N N . GLU B 1 66 ? -8.945 16.688 -7.164 1 62.53 66 GLU B N 1
ATOM 1684 C CA . GLU B 1 66 ? -8.859 18.141 -7.039 1 62.53 66 GLU B CA 1
ATOM 1685 C C . GLU B 1 66 ? -7.434 18.578 -6.723 1 62.53 66 GLU B C 1
ATOM 1687 O O . GLU B 1 66 ? -6.957 19.594 -7.254 1 62.53 66 GLU B O 1
ATOM 1692 N N . ALA B 1 67 ? -6.777 17.844 -5.82 1 60.28 67 ALA B N 1
ATOM 1693 C CA . ALA B 1 67 ? -5.383 18.094 -5.461 1 60.28 67 ALA B CA 1
ATOM 1694 C C . ALA B 1 67 ? -4.688 16.797 -5.035 1 60.28 67 ALA B C 1
ATOM 1696 O O . ALA B 1 67 ? -5.344 15.844 -4.598 1 60.28 67 ALA B O 1
ATOM 1697 N N . THR B 1 68 ? -3.504 16.812 -5.438 1 58.66 68 THR B N 1
ATOM 1698 C CA . THR B 1 68 ? -2.715 15.656 -5.027 1 58.66 68 THR B CA 1
ATOM 1699 C C . THR B 1 68 ? -1.921 15.969 -3.76 1 58.66 68 THR B C 1
ATOM 1701 O O . THR B 1 68 ? -1.052 15.195 -3.359 1 58.66 68 THR B O 1
ATOM 1704 N N . ASP B 1 69 ? -2.312 17.141 -3.238 1 62.5 69 ASP B N 1
ATOM 1705 C CA . ASP B 1 69 ? -1.601 17.531 -2.025 1 62.5 69 ASP B CA 1
ATOM 1706 C C . ASP B 1 69 ? -2.082 16.719 -0.824 1 62.5 69 ASP B C 1
ATOM 1708 O O . ASP B 1 69 ? -3.25 16.328 -0.761 1 62.5 69 ASP B O 1
ATOM 1712 N N . GLU B 1 70 ? -1.165 16.375 -0.012 1 62.41 70 GLU B N 1
ATOM 1713 C CA . GLU B 1 70 ? -1.389 15.523 1.15 1 62.41 70 GLU B CA 1
ATOM 1714 C C . GLU B 1 70 ? -2.564 16.016 1.984 1 62.41 70 GLU B C 1
ATOM 1716 O O . GLU B 1 70 ? -3.279 15.227 2.598 1 62.41 70 GLU B O 1
ATOM 1721 N N . ASN B 1 71 ? -2.754 17.312 1.942 1 60.41 71 ASN B N 1
ATOM 1722 C CA . ASN B 1 71 ? -3.82 17.906 2.74 1 60.41 71 ASN B CA 1
ATOM 1723 C C . ASN B 1 71 ? -5.199 17.484 2.246 1 60.41 71 ASN B C 1
ATOM 1725 O O . ASN B 1 71 ? -6.184 17.578 2.979 1 60.41 71 ASN B O 1
ATOM 1729 N N . TYR B 1 72 ? -5.176 16.969 1.102 1 67.38 72 TYR B N 1
ATOM 1730 C CA . TYR B 1 72 ? -6.488 16.578 0.586 1 67.38 72 TYR B CA 1
ATOM 1731 C C . TYR B 1 72 ? -6.793 15.125 0.903 1 67.38 72 TYR B C 1
ATOM 1733 O O . TYR B 1 72 ? -7.926 14.781 1.25 1 67.38 72 TYR B O 1
ATOM 1741 N N . PHE B 1 73 ? -5.805 14.359 1.019 1 81.19 73 PHE B N 1
ATOM 1742 C CA . PHE B 1 73 ? -6.172 12.961 1.189 1 81.19 73 PHE B CA 1
ATOM 1743 C C . PHE B 1 73 ? -5.898 12.5 2.617 1 81.19 73 PHE B C 1
ATOM 1745 O O . PHE B 1 73 ? -6.398 11.461 3.045 1 81.19 73 PHE B O 1
ATOM 1752 N N . VAL B 1 74 ? -5.219 13.32 3.375 1 87.5 74 VAL B N 1
ATOM 1753 C CA . VAL B 1 74 ? -4.957 12.93 4.758 1 87.5 74 VAL B CA 1
ATOM 1754 C C . VAL B 1 74 ? -6.07 13.453 5.66 1 87.5 74 VAL B C 1
ATOM 1756 O O . VAL B 1 74 ? -6.621 12.711 6.477 1 87.5 74 VAL B O 1
ATOM 1759 N N . TYR B 1 75 ? -6.324 14.758 5.562 1 85.81 75 TYR B N 1
ATOM 1760 C CA . TYR B 1 75 ? -7.254 15.453 6.449 1 85.81 75 TYR B CA 1
ATOM 1761 C C . TYR B 1 75 ? -8.07 16.484 5.684 1 85.81 75 TYR B C 1
ATOM 1763 O O . TYR B 1 75 ? -7.516 17.328 4.973 1 85.81 75 TYR B O 1
ATOM 1771 N N . THR B 1 76 ? -9.398 16.344 5.832 1 83.75 76 THR B N 1
ATOM 1772 C CA . THR B 1 76 ? -10.234 17.312 5.141 1 83.75 76 THR B CA 1
ATOM 1773 C C . THR B 1 76 ? -11.477 17.656 5.969 1 83.75 76 THR B C 1
ATOM 1775 O O . THR B 1 76 ? -11.914 16.844 6.789 1 83.75 76 THR B O 1
ATOM 1778 N N . ASP B 1 77 ? -11.906 18.906 5.793 1 81 77 ASP B N 1
ATOM 1779 C CA . ASP B 1 77 ? -13.203 19.266 6.348 1 81 77 ASP B CA 1
ATOM 1780 C C . ASP B 1 77 ? -14.289 19.234 5.273 1 81 77 ASP B C 1
ATOM 1782 O O . ASP B 1 77 ? -15.453 19.531 5.555 1 81 77 ASP B O 1
ATOM 1786 N N . ASP B 1 78 ? -13.875 18.922 4.117 1 83.19 78 ASP B N 1
ATOM 1787 C CA . ASP B 1 78 ? -14.805 18.875 2.992 1 83.19 78 ASP B CA 1
ATOM 1788 C C . ASP B 1 78 ? -15.094 17.438 2.568 1 83.19 78 ASP B C 1
ATOM 1790 O O . ASP B 1 78 ? -14.57 16.969 1.554 1 83.19 78 ASP B O 1
ATOM 1794 N N . ALA B 1 79 ? -16 16.844 3.238 1 83.38 79 ALA B N 1
ATOM 1795 C CA . ALA B 1 79 ? -16.344 15.438 3.006 1 83.38 79 ALA B CA 1
ATOM 1796 C C . ALA B 1 79 ? -17 15.25 1.642 1 83.38 79 ALA B C 1
ATOM 1798 O O . ALA B 1 79 ? -16.906 14.172 1.043 1 83.38 79 ALA B O 1
ATOM 1799 N N . GLU B 1 80 ? -17.625 16.234 1.118 1 84 80 GLU B N 1
ATOM 1800 C CA . GLU B 1 80 ? -18.328 16.125 -0.152 1 84 80 GLU B CA 1
ATOM 1801 C C . GLU B 1 80 ? -17.359 16.078 -1.326 1 84 80 GLU B C 1
ATOM 1803 O O . GLU B 1 80 ? -17.516 15.25 -2.232 1 84 80 GLU B O 1
ATOM 1808 N N . SER B 1 81 ? -16.375 16.891 -1.257 1 83.56 81 SER B N 1
ATOM 1809 C CA . SER B 1 81 ? -15.422 17 -2.359 1 83.56 81 SER B CA 1
ATOM 1810 C C . SER B 1 81 ? -14.336 15.938 -2.256 1 83.56 81 SER B C 1
ATOM 1812 O O . SER B 1 81 ? -13.773 15.508 -3.27 1 83.56 81 SER B O 1
ATOM 1814 N N . VAL B 1 82 ? -14.047 15.555 -0.996 1 85.25 82 VAL B N 1
ATOM 1815 C CA . VAL B 1 82 ? -12.977 14.586 -0.779 1 85.25 82 VAL B CA 1
ATOM 1816 C C . VAL B 1 82 ? -13.469 13.469 0.137 1 85.25 82 VAL B C 1
ATOM 1818 O O . VAL B 1 82 ? -12.977 13.32 1.26 1 85.25 82 VAL B O 1
ATOM 1821 N N . PRO B 1 83 ? -14.281 12.68 -0.361 1 87.69 83 PRO B N 1
ATOM 1822 C CA . PRO B 1 83 ? -14.938 11.672 0.477 1 87.69 83 PRO B CA 1
ATOM 1823 C C . PRO B 1 83 ? -13.992 10.539 0.878 1 87.69 83 PRO B C 1
ATOM 1825 O O . PRO B 1 83 ? -14.359 9.68 1.683 1 87.69 83 PRO B O 1
ATOM 1828 N N . TYR B 1 84 ? -12.773 10.508 0.418 1 91.5 84 TYR B N 1
ATOM 1829 C CA . TYR B 1 84 ? -11.875 9.383 0.665 1 91.5 84 TYR B CA 1
ATOM 1830 C C . TYR B 1 84 ? -10.688 9.812 1.519 1 91.5 84 TYR B C 1
ATOM 1832 O O . TYR B 1 84 ? -9.695 9.086 1.628 1 91.5 84 TYR B O 1
ATOM 1840 N N . ALA B 1 85 ? -10.773 11.047 2.068 1 90.56 85 ALA B N 1
ATOM 1841 C CA . ALA B 1 85 ? -9.695 11.445 2.971 1 90.56 85 ALA B CA 1
ATOM 1842 C C . ALA B 1 85 ? -9.594 10.492 4.156 1 90.56 85 ALA B C 1
ATOM 1844 O O . ALA B 1 85 ? -10.594 9.922 4.594 1 90.56 85 ALA B O 1
ATOM 1845 N N . VAL B 1 86 ? -8.406 10.328 4.703 1 93.56 86 VAL B N 1
ATOM 1846 C CA . VAL B 1 86 ? -8.156 9.383 5.793 1 93.56 86 VAL B CA 1
ATOM 1847 C C . VAL B 1 86 ? -8.906 9.836 7.043 1 93.56 86 VAL B C 1
ATOM 1849 O O . VAL B 1 86 ? -9.508 9.016 7.746 1 93.56 86 VAL B O 1
ATOM 1852 N N . VAL B 1 87 ? -8.836 11.094 7.316 1 90.25 87 VAL B N 1
ATOM 1853 C CA . VAL B 1 87 ? -9.578 11.664 8.43 1 90.25 87 VAL B CA 1
ATOM 1854 C C . VAL B 1 87 ? -10.469 12.805 7.93 1 90.25 87 VAL B C 1
ATOM 1856 O O . VAL B 1 87 ? -9.984 13.758 7.316 1 90.25 87 VAL B O 1
ATOM 1859 N N . ILE B 1 88 ? -11.719 12.641 8.039 1 87.56 88 ILE B N 1
ATOM 1860 C CA . ILE B 1 88 ? -12.695 13.648 7.645 1 87.56 88 ILE B CA 1
ATOM 1861 C C . ILE B 1 88 ? -13.273 14.328 8.883 1 87.56 88 ILE B C 1
ATOM 1863 O O . ILE B 1 88 ? -13.844 13.664 9.75 1 87.56 88 ILE B O 1
ATOM 1867 N N . ASP B 1 89 ? -13.055 15.602 8.945 1 83.31 89 ASP B N 1
ATOM 1868 C CA . ASP B 1 89 ? -13.555 16.422 10.039 1 83.31 89 ASP B CA 1
ATOM 1869 C C . ASP B 1 89 ? -14.664 17.359 9.547 1 83.31 89 ASP B C 1
ATOM 1871 O O . ASP B 1 89 ? -14.414 18.531 9.281 1 83.31 89 ASP B O 1
ATOM 1875 N N . GLU B 1 90 ? -15.867 16.875 9.359 1 75.69 90 GLU B N 1
ATOM 1876 C CA . GLU B 1 90 ? -16.969 17.609 8.742 1 75.69 90 GLU B CA 1
ATOM 1877 C C . GLU B 1 90 ? -17.266 18.906 9.508 1 75.69 90 GLU B C 1
ATOM 1879 O O . GLU B 1 90 ? -17.719 19.875 8.922 1 75.69 90 GLU B O 1
ATOM 1884 N N . ASN B 1 91 ? -17.25 18.859 10.695 1 68.88 91 ASN B N 1
ATOM 1885 C CA . ASN B 1 91 ? -17.625 20.031 11.492 1 68.88 91 ASN B CA 1
ATOM 1886 C C . ASN B 1 91 ? -16.422 20.953 11.727 1 68.88 91 ASN B C 1
ATOM 1888 O O . ASN B 1 91 ? -16.562 22 12.344 1 68.88 91 ASN B O 1
ATOM 1892 N N . MET B 1 92 ? -15.492 20.969 10.773 1 60.06 92 MET B N 1
ATOM 1893 C CA . MET B 1 92 ? -14.297 21.766 11 1 60.06 92 MET B CA 1
ATOM 1894 C C . MET B 1 92 ? -14.297 22.375 12.398 1 60.06 92 MET B C 1
ATOM 1896 O O . MET B 1 92 ? -14.484 23.594 12.555 1 60.06 92 MET B O 1
ATOM 1900 N N . HIS B 1 93 ? -15.133 21.844 13.258 1 48.59 93 HIS B N 1
ATOM 1901 C CA . HIS B 1 93 ? -15.18 22.594 14.508 1 48.59 93 HIS B CA 1
ATOM 1902 C C . HIS B 1 93 ? -13.82 23.203 14.844 1 48.59 93 HIS B C 1
ATOM 1904 O O . HIS B 1 93 ? -12.781 22.656 14.453 1 48.59 93 HIS B O 1
ATOM 1910 N N . SER B 1 94 ? -13.906 24.516 15.164 1 44.03 94 SER B N 1
ATOM 1911 C CA . SER B 1 94 ? -12.922 25.406 15.766 1 44.03 94 SER B CA 1
ATOM 1912 C C . SER B 1 94 ? -11.859 24.625 16.531 1 44.03 94 SER B C 1
ATOM 1914 O O . SER B 1 94 ? -12.023 23.422 16.781 1 44.03 94 SER B O 1
ATOM 1916 N N . SER B 1 95 ? -11.273 25.266 17.531 1 43.69 95 SER B N 1
ATOM 1917 C CA . SER B 1 95 ? -10.203 25.109 18.516 1 43.69 95 SER B CA 1
ATOM 1918 C C . SER B 1 95 ? -10.203 23.719 19.125 1 43.69 95 SER B C 1
ATOM 1920 O O . SER B 1 95 ? -9.195 23.266 19.672 1 43.69 95 SER B O 1
ATOM 1922 N N . ASP B 1 96 ? -11.484 23.172 19.391 1 43.41 96 ASP B N 1
ATOM 1923 C CA . ASP B 1 96 ? -11.641 22.156 20.438 1 43.41 96 ASP B CA 1
ATOM 1924 C C . ASP B 1 96 ? -11.438 20.75 19.875 1 43.41 96 ASP B C 1
ATOM 1926 O O . ASP B 1 96 ? -11.359 19.781 20.625 1 43.41 96 ASP B O 1
ATOM 1930 N N . ASN B 1 97 ? -11.922 20.531 18.609 1 49.88 97 ASN B N 1
ATOM 1931 C CA . ASN B 1 97 ? -11.922 19.125 18.234 1 49.88 97 ASN B CA 1
ATOM 1932 C C . ASN B 1 97 ? -10.609 18.719 17.578 1 49.88 97 ASN B C 1
ATOM 1934 O O . ASN B 1 97 ? -10.578 18.406 16.375 1 49.88 97 ASN B O 1
ATOM 1938 N N . ASP B 1 98 ? -9.562 19.188 18.125 1 62.41 98 ASP B N 1
ATOM 1939 C CA . ASP B 1 98 ? -8.125 18.953 18.016 1 62.41 98 ASP B CA 1
ATOM 1940 C C . ASP B 1 98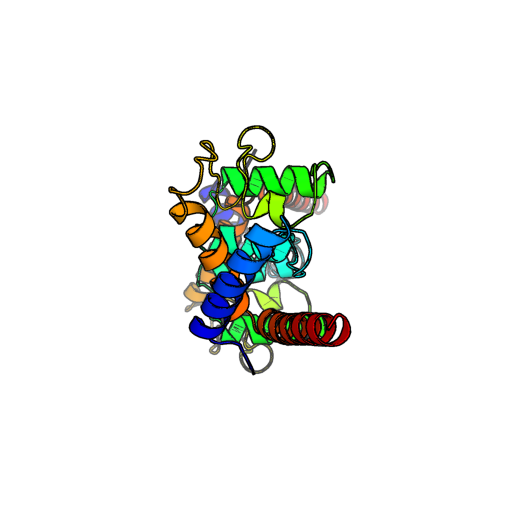 ? -7.816 17.453 17.969 1 62.41 98 ASP B C 1
ATOM 1942 O O . ASP B 1 98 ? -6.805 17.047 17.406 1 62.41 98 ASP B O 1
ATOM 1946 N N . ASP B 1 99 ? -8.984 16.766 18.109 1 78.62 99 ASP B N 1
ATOM 1947 C CA . ASP B 1 99 ? -8.742 15.344 18.281 1 78.62 99 ASP B CA 1
ATOM 1948 C C . ASP B 1 99 ? -8.609 14.648 16.922 1 78.62 99 ASP B C 1
ATOM 1950 O O . ASP B 1 99 ? -7.738 13.789 16.734 1 78.62 99 ASP B O 1
ATOM 1954 N N . LEU B 1 100 ? -9.414 15.234 15.953 1 82.25 100 LEU B N 1
ATOM 1955 C CA . LEU B 1 100 ? -9.383 14.555 14.664 1 82.25 100 LEU B CA 1
ATOM 1956 C C . LEU B 1 100 ? -8.133 14.93 13.875 1 82.25 100 LEU B C 1
ATOM 1958 O O . LEU B 1 100 ? -7.562 14.094 13.172 1 82.25 100 LEU B O 1
ATOM 1962 N N . TYR B 1 101 ? -7.766 16.156 14.023 1 80.38 101 TYR B N 1
ATOM 1963 C CA . TYR B 1 101 ? -6.504 16.562 13.414 1 80.38 101 TYR B CA 1
ATOM 1964 C C . TYR B 1 101 ? -5.332 15.812 14.016 1 80.38 101 TYR B C 1
ATOM 1966 O O . TYR B 1 101 ? -4.449 15.344 13.297 1 80.38 101 TYR B O 1
ATOM 1974 N N . GLU B 1 102 ? -5.348 15.68 15.32 1 79.94 102 GLU B N 1
ATOM 1975 C CA . GLU B 1 102 ? -4.305 14.93 16 1 79.94 102 GLU B CA 1
ATOM 1976 C C . GLU B 1 102 ? -4.281 13.477 15.539 1 79.94 102 GLU B C 1
ATOM 1978 O O . GLU B 1 102 ? -3.209 12.883 15.398 1 79.94 102 GLU B O 1
ATOM 1983 N N . LYS B 1 103 ? -5.426 13.016 15.32 1 86.38 103 LYS B N 1
ATOM 1984 C CA . LYS B 1 103 ? -5.527 11.656 14.805 1 86.38 103 LYS B CA 1
ATOM 1985 C C . LYS B 1 103 ? -4.887 11.539 13.422 1 86.38 103 LYS B C 1
ATOM 1987 O O . LYS B 1 103 ? -4.168 10.578 13.148 1 86.38 103 LYS B O 1
ATOM 1992 N N . ALA B 1 104 ? -5.191 12.492 12.57 1 85.88 104 ALA B N 1
ATOM 1993 C CA . ALA B 1 104 ? -4.617 12.508 11.227 1 85.88 104 ALA B CA 1
ATOM 1994 C C . ALA B 1 104 ? -3.094 12.531 11.273 1 85.88 104 ALA B C 1
ATOM 1996 O O . ALA B 1 104 ? -2.428 11.758 10.586 1 85.88 104 ALA B O 1
ATOM 1997 N N . ILE B 1 105 ? -2.586 13.297 12.102 1 82.25 105 ILE B N 1
ATOM 1998 C CA . ILE B 1 105 ? -1.142 13.445 12.242 1 82.25 105 ILE B CA 1
ATOM 1999 C C . ILE B 1 105 ? -0.541 12.164 12.812 1 82.25 105 ILE B C 1
ATOM 2001 O O . ILE B 1 105 ? 0.548 11.75 12.414 1 82.25 105 ILE B O 1
ATOM 2005 N N . ALA B 1 106 ? -1.233 11.562 13.742 1 86.75 106 ALA B N 1
ATOM 2006 C CA . ALA B 1 106 ? -0.772 10.305 14.328 1 86.75 106 ALA B CA 1
ATOM 2007 C C . ALA B 1 106 ? -0.678 9.211 13.266 1 86.75 106 ALA B C 1
ATOM 2009 O O . ALA B 1 106 ? 0.259 8.406 13.273 1 86.75 106 ALA B O 1
ATOM 2010 N N . ILE B 1 107 ? -1.603 9.203 12.406 1 91.44 107 ILE B N 1
ATOM 2011 C CA . ILE B 1 107 ? -1.608 8.219 11.336 1 91.44 107 ILE B CA 1
ATOM 2012 C C . ILE B 1 107 ? -0.425 8.461 10.398 1 91.44 107 ILE B C 1
ATOM 2014 O O . ILE B 1 107 ? 0.283 7.523 10.023 1 91.44 107 ILE B O 1
ATOM 2018 N N . VAL B 1 108 ? -0.168 9.727 10.055 1 89.25 108 VAL B N 1
ATOM 2019 C CA . VAL B 1 108 ? 0.976 10.078 9.219 1 89.25 108 VAL B CA 1
ATOM 2020 C C . VAL B 1 108 ? 2.271 9.68 9.922 1 89.25 108 VAL B C 1
ATOM 2022 O O . VAL B 1 108 ? 3.168 9.102 9.305 1 89.25 108 VAL B O 1
ATOM 2025 N N . GLY B 1 109 ? 2.363 10.016 11.156 1 88.69 109 GLY B N 1
ATOM 2026 C CA . GLY B 1 109 ? 3.529 9.625 11.93 1 88.69 109 GLY B CA 1
ATOM 2027 C C . GLY B 1 109 ? 3.773 8.125 11.922 1 88.69 109 GLY B C 1
ATOM 2028 O O . GLY B 1 109 ? 4.91 7.68 11.766 1 88.69 109 GLY B O 1
ATOM 2029 N N . GLU B 1 110 ? 2.736 7.336 12.172 1 92.31 110 GLU B N 1
ATOM 2030 C CA . GLU B 1 110 ? 2.85 5.883 12.133 1 92.31 110 GLU B CA 1
ATOM 2031 C C . GLU B 1 110 ? 3.387 5.406 10.781 1 92.31 110 GLU B C 1
ATOM 2033 O O . GLU B 1 110 ? 4.234 4.516 10.727 1 92.31 110 GLU B O 1
ATOM 2038 N N . PHE B 1 111 ? 2.873 5.988 9.711 1 93.56 111 PHE B N 1
ATOM 2039 C CA . PHE B 1 111 ? 3.322 5.676 8.359 1 93.56 111 PHE B CA 1
ATOM 2040 C C . PHE B 1 111 ? 4.816 5.941 8.211 1 93.56 111 PHE B C 1
ATOM 2042 O O . PHE B 1 111 ? 5.562 5.078 7.746 1 93.56 111 PHE B O 1
ATOM 2049 N N . ILE B 1 112 ? 5.258 7.051 8.617 1 91.25 112 ILE B N 1
ATOM 2050 C CA . ILE B 1 112 ? 6.648 7.473 8.516 1 91.25 112 ILE B CA 1
ATOM 2051 C C . ILE B 1 112 ? 7.539 6.523 9.312 1 91.25 112 ILE B C 1
ATOM 2053 O O . ILE B 1 112 ? 8.609 6.125 8.852 1 91.25 112 ILE B O 1
ATOM 2057 N N . LEU B 1 113 ? 7.078 6.094 10.438 1 92.19 113 LEU B N 1
ATOM 2058 C CA . LEU B 1 113 ? 7.852 5.234 11.328 1 92.19 113 LEU B CA 1
ATOM 2059 C C . LEU B 1 113 ? 7.906 3.807 10.789 1 92.19 113 LEU B C 1
ATOM 2061 O O . LEU B 1 113 ? 8.867 3.08 11.047 1 92.19 113 LEU B O 1
ATOM 2065 N N . SER B 1 114 ? 6.941 3.443 10.062 1 93.69 114 SER B N 1
ATOM 2066 C CA . SER B 1 114 ? 6.812 2.051 9.648 1 93.69 114 SER B CA 1
ATOM 2067 C C . SER B 1 114 ? 7.664 1.762 8.414 1 93.69 114 SER B C 1
ATOM 2069 O O . SER B 1 114 ? 7.98 0.604 8.133 1 93.69 114 SER B O 1
ATOM 2071 N N . ILE B 1 115 ? 8 2.803 7.648 1 93.5 115 ILE B N 1
ATOM 2072 C CA . ILE B 1 115 ? 8.711 2.627 6.383 1 93.5 115 ILE B CA 1
ATOM 2073 C C . ILE B 1 115 ? 10.016 3.41 6.406 1 93.5 115 ILE B C 1
ATOM 2075 O O . ILE B 1 115 ? 10.008 4.645 6.457 1 93.5 115 ILE B O 1
ATOM 2079 N N . ASP B 1 116 ? 11.078 2.758 6.227 1 92.06 116 ASP B N 1
ATOM 2080 C CA . ASP B 1 116 ? 12.406 3.314 6.461 1 92.06 116 ASP B CA 1
ATOM 2081 C C . ASP B 1 116 ? 12.664 4.523 5.562 1 92.06 116 ASP B C 1
ATOM 2083 O O . ASP B 1 116 ? 13.156 5.555 6.027 1 92.06 116 ASP B O 1
ATOM 2087 N N . VAL B 1 117 ? 12.352 4.391 4.301 1 91.56 117 VAL B N 1
ATOM 2088 C CA . VAL B 1 117 ? 12.641 5.461 3.355 1 91.56 117 VAL B CA 1
ATOM 2089 C C . VAL B 1 117 ? 11.914 6.738 3.783 1 91.56 117 VAL B C 1
ATOM 2091 O O . VAL B 1 117 ? 12.438 7.84 3.615 1 91.56 117 VAL B O 1
ATOM 2094 N N . TYR B 1 118 ? 10.766 6.609 4.379 1 91.56 118 TYR B N 1
ATOM 2095 C CA . TYR B 1 118 ? 10.031 7.785 4.824 1 91.56 118 TYR B CA 1
ATOM 2096 C C . TYR B 1 118 ? 10.609 8.336 6.121 1 91.56 118 TYR B C 1
ATOM 2098 O O . TYR B 1 118 ? 10.547 9.547 6.371 1 91.56 118 TYR B O 1
ATOM 2106 N N . GLY B 1 119 ? 11.164 7.465 6.914 1 89.81 119 GLY B N 1
ATOM 2107 C CA . GLY B 1 119 ? 11.906 7.953 8.062 1 89.81 119 GLY B CA 1
ATOM 2108 C C . GLY B 1 119 ? 13.086 8.82 7.676 1 89.81 119 GLY B C 1
ATOM 2109 O O . GLY B 1 119 ? 13.312 9.875 8.281 1 89.81 119 GLY B O 1
ATOM 2110 N N . GLU B 1 120 ? 13.758 8.383 6.684 1 89.81 120 GLU B N 1
ATOM 2111 C CA . GLU B 1 120 ? 14.898 9.148 6.18 1 89.81 120 GLU B CA 1
ATOM 2112 C C . GLU B 1 120 ? 14.445 10.484 5.598 1 89.81 120 GLU B C 1
ATOM 2114 O O . GLU B 1 120 ? 15.055 11.523 5.863 1 89.81 120 GLU B O 1
ATOM 2119 N N . ARG B 1 121 ? 13.414 10.422 4.812 1 87.38 121 ARG B N 1
ATOM 2120 C CA . ARG B 1 121 ? 12.867 11.641 4.227 1 87.38 121 ARG B CA 1
ATOM 2121 C C . ARG B 1 121 ? 12.445 12.633 5.309 1 87.38 121 ARG B C 1
ATOM 2123 O O . ARG B 1 121 ? 12.602 13.844 5.152 1 87.38 121 ARG B O 1
ATOM 2130 N N . TRP B 1 122 ? 11.852 12.109 6.281 1 87.19 122 TRP B N 1
ATOM 2131 C CA . TRP B 1 122 ? 11.414 12.938 7.398 1 87.19 122 TRP B CA 1
ATOM 2132 C C . TRP B 1 122 ? 12.609 13.648 8.047 1 87.19 122 TRP B C 1
ATOM 2134 O O . TRP B 1 122 ? 12.555 14.852 8.305 1 87.19 122 TRP B O 1
ATOM 2144 N N . ASN B 1 123 ? 13.609 12.93 8.289 1 87.38 123 ASN B N 1
ATOM 2145 C CA . ASN B 1 123 ? 14.805 13.516 8.883 1 87.38 123 ASN B CA 1
ATOM 2146 C C . ASN B 1 123 ? 15.375 14.625 8 1 87.38 123 ASN B C 1
ATOM 2148 O O . ASN B 1 123 ? 15.75 15.688 8.5 1 87.38 123 ASN B O 1
ATOM 2152 N N . ASP B 1 124 ? 15.422 14.344 6.738 1 87.06 124 ASP B N 1
ATOM 2153 C CA . ASP B 1 124 ? 15.898 15.359 5.801 1 87.06 124 ASP B CA 1
ATOM 2154 C C . ASP B 1 124 ? 15 16.594 5.824 1 87.06 124 ASP B C 1
ATOM 2156 O O . ASP B 1 124 ? 15.484 17.719 5.785 1 87.06 124 ASP B O 1
ATOM 2160 N N . PHE B 1 125 ? 13.781 16.375 5.887 1 85.31 125 PHE B N 1
ATOM 2161 C CA . PHE B 1 125 ? 12.789 17.438 5.906 1 85.31 125 PHE B CA 1
ATOM 2162 C C . PHE B 1 125 ? 12.945 18.297 7.16 1 85.31 125 PHE B C 1
ATOM 2164 O O . PHE B 1 125 ? 12.961 19.531 7.082 1 85.31 125 PHE B O 1
ATOM 2171 N N . VAL B 1 126 ? 12.992 17.656 8.273 1 83.81 126 VAL B N 1
ATOM 2172 C CA . VAL B 1 126 ? 13.117 18.359 9.547 1 83.81 126 VAL B CA 1
ATOM 2173 C C . VAL B 1 126 ? 14.398 19.188 9.562 1 83.81 126 VAL B C 1
ATOM 2175 O O . VAL B 1 126 ? 14.398 20.344 10.016 1 83.81 126 VAL B O 1
ATOM 2178 N N . GLN B 1 127 ? 15.398 18.609 9.016 1 84.25 127 GLN B N 1
ATOM 2179 C CA . GLN B 1 127 ? 16.672 19.328 8.953 1 84.25 127 GLN B CA 1
ATOM 2180 C C . GLN B 1 127 ? 16.578 20.547 8.039 1 84.25 127 GLN B C 1
ATOM 2182 O O . GLN B 1 127 ? 17.109 21.609 8.352 1 84.25 127 GLN B O 1
ATOM 2187 N N . LYS B 1 128 ? 15.945 20.375 7.012 1 82.31 128 LYS B N 1
ATOM 2188 C CA . LYS B 1 128 ? 15.773 21.484 6.074 1 82.31 128 LYS B CA 1
ATOM 2189 C C . LYS B 1 128 ? 14.953 22.609 6.699 1 82.31 128 LYS B C 1
ATOM 2191 O O . LYS B 1 128 ? 15.281 23.781 6.543 1 82.31 128 LYS B O 1
ATOM 2196 N N . VAL B 1 129 ? 13.844 22.281 7.316 1 76.25 129 VAL B N 1
ATOM 2197 C CA . VAL B 1 129 ? 12.969 23.25 7.945 1 76.25 129 VAL B CA 1
ATOM 2198 C C . VAL B 1 129 ? 13.734 24.016 9.031 1 76.25 129 VAL B C 1
ATOM 2200 O O . VAL B 1 129 ? 13.602 25.234 9.164 1 76.25 129 VAL B O 1
ATOM 2203 N N . LYS B 1 130 ? 14.57 23.328 9.758 1 77.69 130 LYS B N 1
ATOM 2204 C CA . LYS B 1 130 ? 15.344 23.953 10.82 1 77.69 130 LYS B CA 1
ATOM 2205 C C . LYS B 1 130 ? 16.406 24.891 10.258 1 77.69 130 LYS B C 1
ATOM 2207 O O . LYS B 1 130 ? 16.688 25.953 10.82 1 77.69 130 LYS B O 1
ATOM 2212 N N . ASN B 1 131 ? 16.891 24.5 9.172 1 80.5 131 ASN B N 1
ATOM 2213 C CA . ASN B 1 131 ? 17.906 25.328 8.523 1 80.5 131 ASN B CA 1
ATOM 2214 C C . ASN B 1 131 ? 17.297 26.578 7.91 1 80.5 131 ASN B C 1
ATOM 2216 O O . ASN B 1 131 ? 17.922 27.641 7.91 1 80.5 131 ASN B O 1
ATOM 2220 N N . ASP B 1 132 ? 16.172 26.453 7.312 1 74.25 132 ASP B N 1
ATOM 2221 C CA . ASP B 1 132 ? 15.484 27.594 6.727 1 74.25 132 ASP B CA 1
ATOM 2222 C C . ASP B 1 132 ? 15.062 28.594 7.805 1 74.25 132 ASP B C 1
ATOM 2224 O O . ASP B 1 132 ? 15.094 29.812 7.586 1 74.25 132 ASP B O 1
ATOM 2228 N N . ASP B 1 133 ? 14.727 28.109 8.914 1 66.56 133 ASP B N 1
ATOM 2229 C CA . ASP B 1 133 ? 14.344 28.969 10.031 1 66.56 133 ASP B CA 1
ATOM 2230 C C . ASP B 1 133 ? 15.555 29.719 10.594 1 66.56 133 ASP B C 1
ATOM 2232 O O . ASP B 1 133 ? 15.43 30.859 11.039 1 66.56 133 ASP B O 1
ATOM 2236 N N . GLU B 1 134 ? 16.609 29.047 10.523 1 59.94 134 GLU B N 1
ATOM 2237 C CA . GLU B 1 134 ? 17.812 29.703 11.023 1 59.94 134 GLU B CA 1
ATOM 2238 C C . GLU B 1 134 ? 18.266 30.797 10.078 1 59.94 134 GLU B C 1
ATOM 2240 O O . GLU B 1 134 ? 18.844 31.812 10.516 1 59.94 134 GLU B O 1
ATOM 2245 N N . VAL B 1 135 ? 18.078 30.641 8.805 1 55.97 135 VAL B N 1
ATOM 2246 C CA . VAL B 1 135 ? 18.5 31.672 7.855 1 55.97 135 VAL B CA 1
ATOM 2247 C C . VAL B 1 135 ? 17.578 32.875 7.949 1 55.97 135 VAL B C 1
ATOM 2249 O O . VAL B 1 135 ? 18 34 7.688 1 55.97 135 VAL B O 1
ATOM 2252 N N . ASP B 1 136 ? 16.375 32.625 8.156 1 49.59 136 ASP B N 1
ATOM 2253 C CA . ASP B 1 136 ? 15.445 33.75 8.195 1 49.59 136 ASP B CA 1
ATOM 2254 C C . ASP B 1 136 ? 15.586 34.5 9.5 1 49.59 136 ASP B C 1
ATOM 2256 O O . ASP B 1 136 ? 14.969 35.562 9.672 1 49.59 136 ASP B O 1
ATOM 2260 N N . GLU B 1 137 ? 16.391 34.031 10.438 1 48.16 137 GLU B N 1
ATOM 2261 C CA . GLU B 1 137 ? 16.703 34.844 11.602 1 48.16 137 GLU B CA 1
ATOM 2262 C C . GLU B 1 137 ? 17.953 35.656 11.383 1 48.16 137 GLU B C 1
ATOM 2264 O O . GLU B 1 137 ? 18.906 35.219 10.742 1 48.16 137 GLU B O 1
#

Sequence (274 aa):
MKPTEKQIQDFVTEWRETERELGESILDGRFPLNPQTFMTWCFGRGYLTGDQYNAWVADYRMQTLEATDENYFVYTDDAESVPYAVVIDENMHSSDNDDLYEKAIAIVGEFILSIDVYGERWNDFVQKVKNDDEVDEMKPTEKQIQDFVTEWRETERELGESILDGRFPLNPQTFMTWCFGRGYLTGDQYNAWVADYRMQTLEATDENYFVYTDDAESVPYAVVIDENMHSSDNDDLYEKAIAIVGEFILSIDVYGERWNDFVQKVKNDDEVDE

Radius of gyration: 21.62 Å; Cα contacts (8 Å, |Δi|>4): 304; chains: 2; bounding box: 37×67×50 Å

Secondary structure (DSSP, 8-state):
-PPPHHHHHHHHHHHHHHHHHH---TTTTTS---HHHHHHHHHHHTSS-HHHHHHHHHHHHTT--S--SHHHHTEES-TTT-TT-SEE-TT---TT-HHHHHHHHHHHHHHHHH-HHHHHHHHHHHHHHHHHHHHT-/-PPPHHHHHHHHHHHHHHHHHH---TTTTTS---HHHHHHHHHHHTSS-HHHHHHHHHHHHTT--S--SHHHHSEES-TTT-TT-SEE-TT--STT-HHHHHHHHHHHHHHHHHSHHHHHHHHHHHHHHHHHHHHT-

Organism: NCBI:txid1508404

pLDDT: mean 79.8, std 13.4, range [43.41, 97.88]

Foldseek 3Di:
DFDDLVRLVVVQVVVVVVCVVVVDHCQQQLQDDDQVVLLVVCPVVVLWDPVLSVVVVVCVVVVVQPDPGSCQQQEDLCCPNRVNRSFHNVCVDDDPPCVRVVVSSSSVSVVLRVDPVSRVSVVVSVVVVVVVVVVVD/DFDDLVRLVVVQVVVVVVCVVVVDHCQ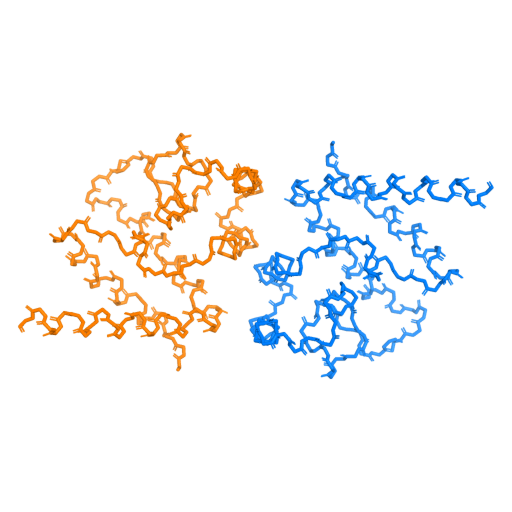QQLQDDDQVVLLVVCPVVVLWDPVLSVVVVVCVVVVVQPDPGSCQQQEDLCCPNRVNRSFHDVCPDPDPPVPRVVVSSSSVSVVLRVDPVSRVSVVVSVVVVVVVVVVVD

Solvent-accessible surface area (backbone atoms only — not comparable to full-atom values): 14979 Å² total; per-residue (Å²): 125,71,59,49,73,63,55,47,50,51,50,50,54,55,43,48,57,46,16,73,71,70,72,54,59,71,42,68,59,68,61,89,67,57,62,67,60,51,54,36,27,33,36,30,60,60,61,30,52,57,67,31,47,42,52,43,50,53,32,55,74,65,66,61,54,94,57,87,41,46,39,46,48,39,42,31,51,48,48,86,85,37,66,45,22,55,30,68,40,68,65,62,60,66,90,78,60,53,57,57,60,49,48,36,50,48,51,51,45,51,52,29,62,57,32,60,72,45,12,48,50,45,52,53,46,54,50,48,56,54,50,53,54,53,64,76,95,124,71,60,48,73,64,55,47,51,50,50,49,54,53,43,48,59,47,17,71,71,69,72,52,59,73,43,70,56,70,58,88,68,56,62,67,60,51,53,36,26,32,36,30,59,59,61,30,52,56,69,31,46,42,51,43,50,54,31,56,75,65,66,62,52,94,56,88,39,48,38,45,47,38,43,33,51,47,49,85,87,38,68,45,23,56,29,70,40,65,66,62,59,67,90,78,58,54,59,56,58,50,47,37,50,49,52,51,45,51,53,29,61,57,32,59,70,45,13,49,50,46,51,53,47,54,51,48,56,54,51,53,55,53,65,76,96

Nearest PDB structures (foldseek):
  7tjf-assembly1_F  TM=2.648E-01  e=8.600E+00  Saccharomyces cerevisiae